Protein AF-0000000086911712 (afdb_homodimer)

Solvent-accessible surface area (backbone atoms only — not comparable to full-atom values): 19934 Å² total; per-residue (Å²): 112,68,67,56,52,55,49,50,50,50,50,49,38,52,49,27,47,73,69,70,34,52,69,30,26,52,38,41,27,27,73,69,51,57,50,42,53,48,55,61,43,48,49,25,46,55,72,63,36,41,68,59,30,52,57,53,47,53,35,55,46,47,60,80,73,42,70,37,39,32,50,43,52,46,53,46,51,48,50,51,33,52,50,25,52,75,70,66,36,55,71,57,24,53,59,50,50,62,57,43,58,77,46,30,88,85,33,77,55,44,53,60,53,51,50,53,46,68,70,39,91,62,40,53,76,73,67,73,53,91,78,46,66,60,63,50,36,54,57,49,43,61,52,40,52,53,31,52,73,67,19,76,77,40,64,92,19,74,36,75,74,71,74,76,74,79,74,70,70,74,63,71,76,66,66,79,79,127,111,70,66,57,50,55,48,49,51,50,50,48,37,52,47,27,48,73,70,69,35,53,70,30,25,51,38,42,27,28,73,67,51,56,50,40,54,49,55,62,43,47,50,26,46,57,71,63,35,42,69,58,29,52,57,51,49,53,36,56,44,46,59,81,74,43,69,36,38,32,50,44,51,47,53,47,52,47,52,52,31,51,52,24,53,74,68,66,35,55,69,58,24,53,59,49,49,63,57,43,58,78,46,30,91,85,34,76,55,44,53,61,53,51,52,52,47,69,70,39,90,63,40,51,75,72,68,72,53,92,81,46,66,61,62,52,37,54,57,49,44,60,53,39,52,52,31,52,73,66,20,78,74,40,63,91,16,73,37,75,75,72,74,74,76,79,75,70,72,74,63,70,76,69,66,81,77,129

Structure (mmCIF, N/CA/C/O backbone):
data_AF-0000000086911712-model_v1
#
loop_
_entity.id
_entity.type
_entity.pdbx_description
1 polymer 'Topless-related protein 2-like'
#
loop_
_atom_site.group_PDB
_atom_site.id
_atom_site.type_symbol
_atom_site.label_atom_id
_atom_site.label_alt_id
_atom_site.label_comp_id
_atom_site.label_asym_id
_atom_site.label_entity_id
_atom_site.label_seq_id
_atom_site.pdbx_PDB_ins_code
_atom_site.Cartn_x
_atom_site.Cartn_y
_atom_site.Cartn_z
_atom_site.occupancy
_atom_site.B_iso_or_equiv
_atom_site.auth_seq_id
_atom_site.auth_comp_id
_atom_site.auth_asym_id
_atom_site.auth_atom_id
_atom_site.pdbx_PDB_model_num
ATOM 1 N N . MET A 1 1 ? 14.445 1.293 -29.219 1 46.28 1 MET A N 1
ATOM 2 C CA . MET A 1 1 ? 13.758 2.211 -28.312 1 46.28 1 MET A CA 1
ATOM 3 C C . MET A 1 1 ? 13.203 1.467 -27.094 1 46.28 1 MET A C 1
ATOM 5 O O . MET A 1 1 ? 13.383 1.906 -25.953 1 46.28 1 MET A O 1
ATOM 9 N N . ALA A 1 2 ? 12.57 0.31 -27.359 1 56.5 2 ALA A N 1
ATOM 10 C CA . ALA A 1 2 ? 12.047 -0.529 -26.281 1 56.5 2 ALA A CA 1
ATOM 11 C C . ALA A 1 2 ? 13.172 -1.094 -25.422 1 56.5 2 ALA A C 1
ATOM 13 O O . ALA A 1 2 ? 13.062 -1.153 -24.203 1 56.5 2 ALA A O 1
ATOM 14 N N . GLY A 1 3 ? 14.266 -1.391 -26.016 1 72.69 3 GLY A N 1
ATOM 15 C CA . GLY A 1 3 ? 15.414 -1.93 -25.297 1 72.69 3 GLY A CA 1
ATOM 16 C C . GLY A 1 3 ? 16.016 -0.95 -24.297 1 72.69 3 GLY A C 1
ATOM 17 O O . GLY A 1 3 ? 16.359 -1.325 -23.172 1 72.69 3 GLY A O 1
ATOM 18 N N . THR A 1 4 ? 15.898 0.301 -24.672 1 81 4 THR A N 1
ATOM 19 C CA . THR A 1 4 ? 16.469 1.336 -23.828 1 81 4 THR A CA 1
ATOM 20 C C . THR A 1 4 ? 15.594 1.576 -22.594 1 81 4 THR A C 1
ATOM 22 O O . THR A 1 4 ? 16.109 1.741 -21.484 1 81 4 THR A O 1
ATOM 25 N N . HIS A 1 5 ? 14.344 1.386 -22.844 1 92.12 5 HIS A N 1
ATOM 26 C CA . HIS A 1 5 ? 13.414 1.576 -21.734 1 92.12 5 HIS A CA 1
ATOM 27 C C . HIS A 1 5 ? 13.555 0.465 -20.703 1 92.12 5 HIS A C 1
ATOM 29 O O . HIS A 1 5 ? 13.641 0.735 -19.5 1 92.12 5 HIS A O 1
ATOM 35 N N . ARG A 1 6 ? 13.617 -0.738 -21.172 1 93.94 6 ARG A N 1
ATOM 36 C CA . ARG A 1 6 ? 13.773 -1.886 -20.281 1 93.94 6 ARG A CA 1
ATOM 37 C C . ARG A 1 6 ? 15.078 -1.8 -19.5 1 93.94 6 ARG A C 1
ATOM 39 O O . ARG A 1 6 ? 15.109 -2.064 -18.297 1 93.94 6 ARG A O 1
ATOM 46 N N . ASP A 1 7 ? 16.094 -1.369 -20.156 1 95.38 7 ASP A N 1
ATOM 47 C CA . ASP A 1 7 ? 17.391 -1.23 -19.484 1 95.38 7 ASP A CA 1
ATOM 48 C C . ASP A 1 7 ? 17.344 -0.126 -18.438 1 95.38 7 ASP A C 1
ATOM 50 O O . ASP A 1 7 ? 17.953 -0.254 -17.375 1 95.38 7 ASP A O 1
ATOM 54 N N . SER A 1 8 ? 16.703 0.87 -18.797 1 96.81 8 SER A N 1
ATOM 55 C CA . SER A 1 8 ? 16.578 1.969 -17.844 1 96.81 8 SER A CA 1
ATOM 56 C C . SER A 1 8 ? 15.852 1.527 -16.578 1 96.81 8 SER A C 1
ATOM 58 O O . SER A 1 8 ? 16.266 1.853 -15.469 1 96.81 8 SER A O 1
ATOM 60 N N . ILE A 1 9 ? 14.867 0.769 -16.844 1 97.75 9 ILE A N 1
ATOM 61 C CA . ILE A 1 9 ? 14.078 0.306 -15.711 1 97.75 9 ILE A CA 1
ATOM 62 C C . ILE A 1 9 ? 14.914 -0.634 -14.844 1 97.75 9 ILE A C 1
ATOM 64 O O . ILE A 1 9 ? 14.891 -0.545 -13.617 1 97.75 9 ILE A O 1
ATOM 68 N N . LEU A 1 10 ? 15.656 -1.443 -15.5 1 96.88 10 LEU A N 1
ATOM 69 C CA . LEU A 1 10 ? 16.516 -2.348 -14.75 1 96.88 10 LEU A CA 1
ATOM 70 C C . LEU A 1 10 ? 17.547 -1.567 -13.93 1 96.88 10 LEU A C 1
ATOM 72 O O . LEU A 1 10 ? 17.797 -1.885 -12.766 1 96.88 10 LEU A O 1
ATOM 76 N N . SER A 1 11 ? 18.078 -0.567 -14.539 1 96.81 11 SER A N 1
ATOM 77 C CA . SER A 1 11 ? 19.062 0.265 -13.852 1 96.81 11 SER A CA 1
ATOM 78 C C . SER A 1 11 ? 18.453 0.959 -12.641 1 96.81 11 SER A C 1
ATOM 80 O O . SER A 1 11 ? 19.094 1.084 -11.594 1 96.81 11 SER A O 1
ATOM 82 N N . ILE A 1 12 ? 17.297 1.358 -12.758 1 98.06 12 ILE A N 1
ATOM 83 C CA . ILE A 1 12 ? 16.609 2.027 -11.672 1 98.06 12 ILE A CA 1
ATOM 84 C C . ILE A 1 12 ? 16.375 1.043 -10.523 1 98.06 12 ILE A C 1
ATOM 86 O O . ILE A 1 12 ? 16.641 1.354 -9.367 1 98.06 12 ILE A O 1
ATOM 90 N N . ILE A 1 13 ? 15.906 -0.14 -10.875 1 98.12 13 ILE A N 1
ATOM 91 C CA . ILE A 1 13 ? 15.672 -1.158 -9.859 1 98.12 13 ILE A CA 1
ATOM 92 C C . ILE A 1 13 ? 16.969 -1.446 -9.102 1 98.12 13 ILE A C 1
ATOM 94 O O . ILE A 1 13 ? 16.984 -1.486 -7.871 1 98.12 13 ILE A O 1
ATOM 98 N N . GLN A 1 14 ? 18 -1.584 -9.812 1 96.62 14 GLN A N 1
ATOM 99 C CA . GLN A 1 14 ? 19.297 -1.876 -9.211 1 96.62 14 GLN A CA 1
ATOM 100 C C . GLN A 1 14 ? 19.766 -0.723 -8.328 1 96.62 14 GLN A C 1
ATOM 102 O O . GLN A 1 14 ? 20.312 -0.946 -7.246 1 96.62 14 GLN A O 1
ATOM 107 N N . PHE A 1 15 ? 19.625 0.441 -8.781 1 97.31 15 PHE A N 1
ATOM 108 C CA . PHE A 1 15 ? 20 1.602 -7.977 1 97.31 15 PHE A CA 1
ATOM 109 C C . PHE A 1 15 ? 19.219 1.624 -6.668 1 97.31 15 PHE A C 1
ATOM 111 O O . PHE A 1 15 ? 19.797 1.821 -5.598 1 97.31 15 PHE A O 1
ATOM 118 N N . LEU A 1 16 ? 17.953 1.441 -6.781 1 98.12 16 LEU A N 1
ATOM 119 C CA . LEU A 1 16 ? 17.094 1.496 -5.602 1 98.12 16 LEU A CA 1
ATOM 120 C C . LEU A 1 16 ? 17.484 0.424 -4.59 1 98.12 16 LEU A C 1
ATOM 122 O O . LEU A 1 16 ? 17.547 0.688 -3.389 1 98.12 16 LEU A O 1
ATOM 126 N N . GLU A 1 17 ? 17.734 -0.713 -5.121 1 96.56 17 GLU A N 1
ATOM 127 C CA . GLU A 1 17 ? 18.203 -1.771 -4.234 1 96.56 17 GLU A CA 1
ATOM 128 C C . GLU A 1 17 ? 19.5 -1.371 -3.541 1 96.56 17 GLU A C 1
ATOM 130 O O . GLU A 1 17 ? 19.641 -1.547 -2.328 1 96.56 17 GLU A O 1
ATOM 135 N N . GLY A 1 18 ? 20.375 -0.84 -4.301 1 95.88 18 GLY A N 1
ATOM 136 C CA . GLY A 1 18 ? 21.656 -0.415 -3.756 1 95.88 18 GLY A CA 1
ATOM 137 C C . GLY A 1 18 ? 21.531 0.704 -2.74 1 95.88 18 GLY A C 1
ATOM 138 O O . GLY A 1 18 ? 22.344 0.808 -1.819 1 95.88 18 GLY A O 1
ATOM 139 N N . ALA A 1 19 ? 20.562 1.52 -2.889 1 95.69 19 ALA A N 1
ATOM 140 C CA . ALA A 1 19 ? 20.328 2.637 -1.979 1 95.69 19 ALA A CA 1
ATOM 141 C C . ALA A 1 19 ? 19.438 2.211 -0.808 1 95.69 19 ALA A C 1
ATOM 143 O O . ALA A 1 19 ? 18.984 3.049 -0.027 1 95.69 19 ALA A O 1
ATOM 144 N N . ASN A 1 20 ? 19.156 0.912 -0.723 1 96.69 20 ASN A N 1
ATOM 145 C CA . ASN A 1 20 ? 18.328 0.311 0.323 1 96.69 20 ASN A CA 1
ATOM 146 C C . ASN A 1 20 ? 16.891 0.84 0.285 1 96.69 20 ASN A C 1
ATOM 148 O O . ASN A 1 20 ? 16.25 0.976 1.327 1 96.69 20 ASN A O 1
ATOM 152 N N . LEU A 1 21 ? 16.438 1.243 -0.854 1 98 21 LEU A N 1
ATOM 153 C CA . LEU A 1 21 ? 15.039 1.579 -1.096 1 98 21 LEU A CA 1
ATOM 154 C C . LEU A 1 21 ? 14.281 0.384 -1.667 1 98 21 LEU A C 1
ATOM 156 O O . LEU A 1 21 ? 13.836 0.419 -2.816 1 98 21 LEU A O 1
ATOM 160 N N . HIS A 1 22 ? 14.039 -0.551 -0.841 1 98.12 22 HIS A N 1
ATOM 161 C CA . HIS A 1 22 ? 13.562 -1.86 -1.273 1 98.12 22 HIS A CA 1
ATOM 162 C C . HIS A 1 22 ? 12.094 -1.809 -1.666 1 98.12 22 HIS A C 1
ATOM 164 O O . HIS A 1 22 ? 11.688 -2.412 -2.662 1 98.12 22 HIS A O 1
ATOM 170 N N . GLU A 1 23 ? 11.328 -1.141 -0.9 1 98 23 GLU A N 1
ATOM 171 C CA . GLU A 1 23 ? 9.906 -1.069 -1.226 1 98 23 GLU A CA 1
ATOM 172 C C . GLU A 1 23 ? 9.688 -0.375 -2.566 1 98 23 GLU A C 1
ATOM 174 O O . GLU A 1 23 ? 8.805 -0.767 -3.334 1 98 23 GLU A O 1
ATOM 179 N N . SER A 1 24 ? 10.469 0.655 -2.795 1 98.69 24 SER A N 1
ATOM 180 C CA . SER A 1 24 ? 10.383 1.354 -4.074 1 98.69 24 SER A CA 1
ATOM 181 C C . SER A 1 24 ? 10.781 0.439 -5.23 1 98.69 24 SER A C 1
ATOM 183 O O . SER A 1 24 ? 10.141 0.448 -6.281 1 98.69 24 SER A O 1
ATOM 185 N N . ALA A 1 25 ? 11.836 -0.322 -5.035 1 98.5 25 ALA A N 1
ATOM 186 C CA . ALA A 1 25 ? 12.25 -1.261 -6.074 1 98.5 25 ALA A CA 1
ATOM 187 C C . ALA A 1 25 ? 11.117 -2.225 -6.426 1 98.5 25 ALA A C 1
ATOM 189 O O . ALA A 1 25 ? 10.844 -2.463 -7.605 1 98.5 25 ALA A O 1
ATOM 190 N N . ARG A 1 26 ? 10.484 -2.713 -5.375 1 98.56 26 ARG A N 1
ATOM 191 C CA . ARG A 1 26 ? 9.383 -3.643 -5.598 1 98.56 26 ARG A CA 1
ATOM 192 C C . ARG A 1 26 ? 8.242 -2.967 -6.352 1 98.56 26 ARG A C 1
ATOM 194 O O . ARG A 1 26 ? 7.617 -3.578 -7.223 1 98.56 26 ARG A O 1
ATOM 201 N N . LYS A 1 27 ? 7.992 -1.703 -5.973 1 98.62 27 LYS A N 1
ATOM 202 C CA . LYS A 1 27 ? 6.906 -0.983 -6.637 1 98.62 27 LYS A CA 1
ATOM 203 C C . LYS A 1 27 ? 7.211 -0.767 -8.117 1 98.62 27 LYS A C 1
ATOM 205 O O . LYS A 1 27 ? 6.324 -0.894 -8.961 1 98.62 27 LYS A O 1
ATOM 210 N N . VAL A 1 28 ? 8.445 -0.462 -8.461 1 98.62 28 VAL A N 1
ATOM 211 C CA . VAL A 1 28 ? 8.844 -0.289 -9.852 1 98.62 28 VAL A CA 1
ATOM 212 C C . VAL A 1 28 ? 8.695 -1.61 -10.602 1 98.62 28 VAL A C 1
ATOM 214 O O . VAL A 1 28 ? 8.188 -1.637 -11.727 1 98.62 28 VAL A O 1
ATOM 217 N N . GLU A 1 29 ? 9.102 -2.66 -9.961 1 98.38 29 GLU A N 1
ATOM 218 C CA . GLU A 1 29 ? 8.953 -3.98 -10.57 1 98.38 29 GLU A CA 1
ATOM 219 C C . GLU A 1 29 ? 7.496 -4.273 -10.906 1 98.38 29 GLU A C 1
ATOM 221 O O . GLU A 1 29 ? 7.18 -4.637 -12.039 1 98.38 29 GLU A O 1
ATOM 226 N N . ARG A 1 30 ? 6.668 -4.035 -10.008 1 98.38 30 ARG A N 1
ATOM 227 C CA . ARG A 1 30 ? 5.258 -4.363 -10.164 1 98.38 30 ARG A CA 1
ATOM 228 C C . ARG A 1 30 ? 4.598 -3.461 -11.203 1 98.38 30 ARG A C 1
ATOM 230 O O . ARG A 1 30 ? 3.883 -3.938 -12.086 1 98.38 30 ARG A O 1
ATOM 237 N N . GLU A 1 31 ? 4.871 -2.207 -11.055 1 98.38 31 GLU A N 1
ATOM 238 C CA . GLU A 1 31 ? 4.176 -1.258 -11.922 1 98.38 31 GLU A CA 1
ATOM 239 C C . GLU A 1 31 ? 4.684 -1.346 -13.352 1 98.38 31 GLU A C 1
ATOM 241 O O . GLU A 1 31 ? 3.918 -1.162 -14.305 1 98.38 31 GLU A O 1
ATOM 246 N N . SER A 1 32 ? 5.969 -1.596 -13.578 1 97.62 32 SER A N 1
ATOM 247 C CA . SER A 1 32 ? 6.496 -1.747 -14.93 1 97.62 32 SER A CA 1
ATOM 248 C C . SER A 1 32 ? 6.121 -3.102 -15.523 1 97.62 32 SER A C 1
ATOM 250 O O . SER A 1 32 ? 5.992 -3.236 -16.75 1 97.62 32 SER A O 1
ATOM 252 N N . GLY A 1 33 ? 6.031 -4.113 -14.68 1 97.31 33 GLY A N 1
ATOM 253 C CA . GLY A 1 33 ? 5.684 -5.457 -15.109 1 97.31 33 GLY A CA 1
ATOM 254 C C . GLY A 1 33 ? 6.77 -6.117 -15.945 1 97.31 33 GLY A C 1
ATOM 255 O O . GLY A 1 33 ? 6.496 -7.047 -16.703 1 97.31 33 GLY A O 1
ATOM 256 N N . LEU A 1 34 ? 8.031 -5.66 -15.734 1 97.06 34 LEU A N 1
ATOM 257 C CA . LEU A 1 34 ? 9.07 -6.105 -16.656 1 97.06 34 LEU A CA 1
ATOM 258 C C . LEU A 1 34 ? 9.992 -7.125 -15.992 1 97.06 34 LEU A C 1
ATOM 260 O O . LEU A 1 34 ? 10.57 -7.98 -16.672 1 97.06 34 LEU A O 1
ATOM 264 N N . PHE A 1 35 ? 10.164 -6.996 -14.656 1 97.25 35 PHE A N 1
ATOM 265 C CA . PHE A 1 35 ? 11.125 -7.828 -13.945 1 97.25 35 PHE A CA 1
ATOM 266 C C . PHE A 1 35 ? 10.492 -8.43 -12.695 1 97.25 35 PHE A C 1
ATOM 268 O O . PHE A 1 35 ? 10.18 -7.715 -11.742 1 97.25 35 PHE A O 1
ATOM 275 N N . PHE A 1 36 ? 10.359 -9.727 -12.68 1 98.19 36 PHE A N 1
ATOM 276 C CA . PHE A 1 36 ? 9.82 -10.469 -11.547 1 98.19 36 PHE A CA 1
ATOM 277 C C . PHE A 1 36 ? 10.938 -10.977 -10.648 1 98.19 36 PHE A C 1
ATOM 279 O O . PHE A 1 36 ? 11.766 -11.797 -11.07 1 98.19 36 PHE A O 1
ATOM 286 N N . ASN A 1 37 ? 10.938 -10.477 -9.438 1 97.69 37 ASN A N 1
ATOM 287 C CA . ASN A 1 37 ? 11.961 -10.836 -8.461 1 97.69 37 ASN A CA 1
ATOM 288 C C . ASN A 1 37 ? 11.609 -12.141 -7.746 1 97.69 37 ASN A C 1
ATOM 290 O O . ASN A 1 37 ? 10.867 -12.133 -6.766 1 97.69 37 ASN A O 1
ATOM 294 N N . LEU A 1 38 ? 12.219 -13.234 -8.18 1 97.31 38 LEU A N 1
ATOM 295 C CA . LEU A 1 38 ? 11.922 -14.555 -7.652 1 97.31 38 LEU A CA 1
ATOM 296 C C . LEU A 1 38 ? 12.336 -14.664 -6.188 1 97.31 38 LEU A C 1
ATOM 298 O O . LEU A 1 38 ? 11.633 -15.281 -5.383 1 97.31 38 LEU A O 1
ATOM 302 N N . ASN A 1 39 ? 13.461 -14.047 -5.828 1 96.56 39 ASN A N 1
ATOM 303 C CA . ASN A 1 39 ? 13.938 -14.117 -4.449 1 96.56 39 ASN A CA 1
ATOM 304 C C . ASN A 1 39 ? 12.969 -13.43 -3.49 1 96.56 39 ASN A C 1
ATOM 306 O O . ASN A 1 39 ? 12.664 -13.961 -2.42 1 96.56 39 ASN A O 1
ATOM 310 N N . TYR A 1 40 ? 12.555 -12.289 -3.881 1 97.75 40 TYR A N 1
ATOM 311 C CA . TYR A 1 40 ? 11.625 -11.555 -3.027 1 97.75 40 TYR A CA 1
ATOM 31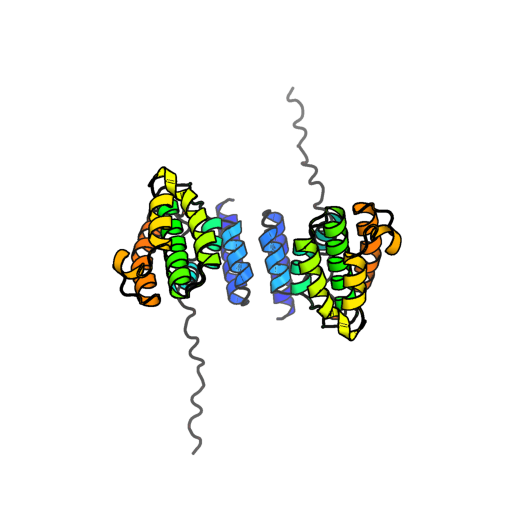2 C C . TYR A 1 40 ? 10.328 -12.328 -2.848 1 97.75 40 TYR A C 1
ATOM 314 O O . TYR A 1 40 ? 9.82 -12.453 -1.729 1 97.75 40 TYR A O 1
ATOM 322 N N . PHE A 1 41 ? 9.82 -12.812 -3.967 1 98.44 41 PHE A N 1
ATOM 323 C CA . PHE A 1 41 ? 8.555 -13.539 -3.922 1 98.44 41 PHE A CA 1
ATOM 324 C C . PHE A 1 41 ? 8.68 -14.797 -3.074 1 98.44 41 PHE A C 1
ATOM 326 O O . PHE A 1 41 ? 7.816 -15.086 -2.244 1 98.44 41 PHE A O 1
ATOM 333 N N . GLU A 1 42 ? 9.727 -15.484 -3.303 1 97.62 42 GLU A N 1
ATOM 334 C CA . GLU A 1 42 ? 9.984 -16.672 -2.504 1 97.62 42 GLU A CA 1
ATOM 335 C C . GLU A 1 42 ? 10.039 -16.344 -1.016 1 97.62 42 GLU A C 1
ATOM 337 O O . GLU A 1 42 ? 9.414 -17.031 -0.199 1 97.62 42 GLU A O 1
ATOM 342 N N . ASP A 1 43 ? 10.758 -15.359 -0.74 1 97.5 43 ASP A N 1
ATOM 343 C CA . ASP A 1 43 ? 10.891 -14.945 0.654 1 97.5 43 ASP A CA 1
ATOM 344 C C . ASP A 1 43 ? 9.531 -14.609 1.264 1 97.5 43 ASP A C 1
ATOM 346 O O . ASP A 1 43 ? 9.227 -15.031 2.383 1 97.5 43 ASP A O 1
ATOM 350 N N . CYS A 1 44 ? 8.703 -13.875 0.546 1 98.25 44 CYS A N 1
ATOM 351 C CA . CYS A 1 44 ? 7.375 -13.523 1.034 1 98.25 44 CYS A CA 1
ATOM 352 C C . CYS A 1 44 ? 6.551 -14.773 1.323 1 98.25 44 CYS A C 1
ATOM 354 O O . CYS A 1 44 ? 5.941 -14.891 2.387 1 98.25 44 CYS A O 1
ATOM 356 N N . PHE A 1 45 ? 6.625 -15.703 0.425 1 98.5 45 PHE A N 1
ATOM 357 C CA . PHE A 1 45 ? 5.797 -16.891 0.563 1 98.5 45 PHE A CA 1
ATOM 358 C C . PHE A 1 45 ? 6.312 -17.781 1.689 1 98.5 45 PHE A C 1
ATOM 360 O O . PHE A 1 45 ? 5.535 -18.219 2.543 1 98.5 45 PHE A O 1
ATOM 367 N N . ILE A 1 46 ? 7.598 -17.984 1.75 1 98.06 46 ILE A N 1
ATOM 368 C CA . ILE A 1 46 ? 8.195 -18.891 2.715 1 98.06 46 ILE A CA 1
ATOM 369 C C . ILE A 1 46 ? 8.031 -18.344 4.125 1 98.06 46 ILE A C 1
ATOM 371 O O . ILE A 1 46 ? 7.84 -19.094 5.082 1 98.06 46 ILE A O 1
ATOM 375 N N . ARG A 1 47 ? 8.023 -17.047 4.262 1 97.75 47 ARG A N 1
ATOM 376 C CA . ARG A 1 47 ? 7.906 -16.422 5.578 1 97.75 47 ARG A CA 1
ATOM 377 C C . ARG A 1 47 ? 6.445 -16.297 5.988 1 97.75 47 ARG A C 1
ATOM 379 O O . ARG A 1 47 ? 6.145 -15.82 7.09 1 97.75 47 ARG A O 1
ATOM 386 N N . GLY A 1 48 ? 5.566 -16.578 5.141 1 98.06 48 GLY A N 1
ATOM 387 C CA . GLY A 1 48 ? 4.148 -16.516 5.453 1 98.06 48 GLY A CA 1
ATOM 388 C C . GLY A 1 48 ? 3.551 -15.141 5.238 1 98.06 48 GLY A C 1
ATOM 389 O O . GLY A 1 48 ? 2.508 -14.812 5.809 1 98.06 48 GLY A O 1
ATOM 390 N N . ALA A 1 49 ? 4.301 -14.328 4.5 1 98.31 49 ALA A N 1
ATOM 391 C CA . ALA A 1 49 ? 3.773 -13.016 4.129 1 98.31 49 ALA A CA 1
ATOM 392 C C . ALA A 1 49 ? 2.908 -13.109 2.873 1 98.31 49 ALA A C 1
ATOM 394 O O . ALA A 1 49 ? 3.211 -12.477 1.856 1 98.31 49 ALA A O 1
ATOM 395 N N . PHE A 1 50 ? 1.757 -13.703 3.012 1 98.56 50 PHE A N 1
ATOM 396 C CA . PHE A 1 50 ? 0.933 -14.102 1.878 1 98.56 50 PHE A CA 1
ATOM 397 C C . PHE A 1 50 ? 0.334 -12.883 1.186 1 98.56 50 PHE A C 1
ATOM 399 O O . PHE A 1 50 ? 0.223 -12.852 -0.042 1 98.56 50 PHE A O 1
ATOM 406 N N . GLN A 1 51 ? -0.045 -11.953 2.01 1 97.88 51 GLN A N 1
ATOM 407 C CA . GLN A 1 51 ? -0.615 -10.742 1.424 1 97.88 51 GLN A CA 1
ATOM 408 C C . GLN A 1 51 ? 0.399 -10.031 0.534 1 97.88 51 GLN A C 1
ATOM 410 O O . GLN A 1 51 ? 0.067 -9.594 -0.572 1 97.88 51 GLN A O 1
ATOM 415 N N . LYS A 1 52 ? 1.604 -9.961 0.971 1 98.19 52 LYS A N 1
ATOM 416 C CA . LYS A 1 52 ? 2.674 -9.352 0.182 1 98.19 52 LYS A CA 1
ATOM 417 C C . LYS A 1 52 ? 2.955 -10.164 -1.078 1 98.19 52 LYS A C 1
ATOM 419 O O . LYS A 1 52 ? 3.158 -9.602 -2.154 1 98.19 52 LYS A O 1
ATOM 424 N N . ALA A 1 53 ? 2.93 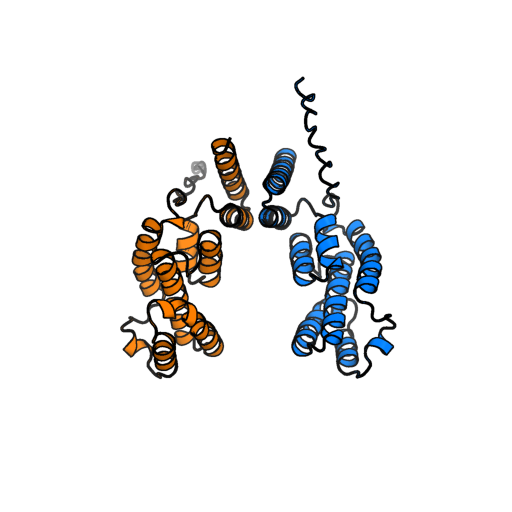-11.453 -0.951 1 98.62 53 ALA A N 1
ATOM 425 C CA . ALA A 1 53 ? 3.166 -12.336 -2.094 1 98.62 53 ALA A CA 1
ATOM 426 C C . ALA A 1 53 ? 2.092 -12.141 -3.162 1 98.62 53 ALA A C 1
ATOM 428 O O . ALA A 1 53 ? 2.404 -11.992 -4.344 1 98.62 53 ALA A O 1
ATOM 429 N N . GLU A 1 54 ? 0.898 -12.117 -2.689 1 98.25 54 GLU A N 1
ATOM 430 C CA . GLU A 1 54 ? -0.2 -11.984 -3.643 1 98.25 54 GLU A CA 1
ATOM 431 C C . GLU A 1 54 ? -0.191 -10.609 -4.301 1 98.25 54 GLU A C 1
ATOM 433 O O . GLU A 1 54 ? -0.414 -10.484 -5.508 1 98.25 54 GLU A O 1
ATOM 438 N N . GLU A 1 55 ? 0.052 -9.586 -3.479 1 98 55 GLU A N 1
ATOM 439 C CA . GLU A 1 55 ? 0.157 -8.234 -4.02 1 98 55 GLU A CA 1
ATOM 440 C C . GLU A 1 55 ? 1.276 -8.141 -5.051 1 98 55 GLU A C 1
ATOM 442 O O . GLU A 1 55 ? 1.113 -7.5 -6.094 1 98 55 GLU A O 1
ATOM 447 N N . TYR A 1 56 ? 2.344 -8.75 -4.773 1 98.56 56 TYR A N 1
ATOM 448 C CA . TYR A 1 56 ? 3.49 -8.695 -5.672 1 98.56 56 TYR A CA 1
ATOM 449 C C . TYR A 1 56 ? 3.166 -9.352 -7.008 1 98.56 56 TYR A C 1
ATOM 451 O O . TYR A 1 56 ? 3.381 -8.758 -8.07 1 98.56 56 TYR A O 1
ATOM 459 N N . VAL A 1 57 ? 2.623 -10.539 -7.004 1 98.38 57 VAL A N 1
ATOM 460 C CA . VAL A 1 57 ? 2.35 -11.281 -8.227 1 98.38 57 VAL A CA 1
ATOM 461 C C . VAL A 1 57 ? 1.27 -10.562 -9.039 1 98.38 57 VAL A C 1
ATOM 463 O O . VAL A 1 57 ? 1.263 -10.625 -10.273 1 98.38 57 VAL A O 1
ATOM 466 N N . SER A 1 58 ? 0.424 -9.82 -8.375 1 97.62 58 SER A N 1
ATOM 467 C CA . SER A 1 58 ? -0.682 -9.141 -9.031 1 97.62 58 SER A CA 1
ATOM 468 C C . SER A 1 58 ? -0.174 -8.055 -9.984 1 97.62 58 SER A C 1
ATOM 470 O O . SER A 1 58 ? -0.902 -7.609 -10.867 1 97.62 58 SER A O 1
ATOM 472 N N . GLY A 1 59 ? 1.022 -7.668 -9.781 1 97.75 59 GLY A N 1
ATOM 473 C CA . GLY A 1 59 ? 1.618 -6.715 -10.703 1 97.75 59 GLY A CA 1
ATOM 474 C C . GLY A 1 59 ? 1.977 -7.32 -12.047 1 97.75 59 GLY A C 1
ATOM 475 O O . GLY A 1 59 ? 2.23 -6.602 -13.008 1 97.75 59 GLY A O 1
ATOM 476 N N . PHE A 1 60 ? 1.865 -8.594 -12.188 1 98.44 60 PHE A N 1
ATOM 477 C CA . PHE A 1 60 ? 2.357 -9.273 -13.383 1 98.44 60 PHE A CA 1
ATOM 478 C C . PHE A 1 60 ? 1.252 -10.102 -14.023 1 98.44 60 PHE A C 1
ATOM 480 O O . PHE A 1 60 ? 1.221 -10.258 -15.25 1 98.44 60 PHE A O 1
ATOM 487 N N . THR A 1 61 ? 0.409 -10.695 -13.18 1 98.25 61 THR A N 1
ATOM 488 C CA . THR A 1 61 ? -0.645 -11.57 -13.672 1 98.25 61 THR A CA 1
ATOM 489 C C . THR A 1 61 ? -1.844 -11.562 -12.727 1 98.25 61 THR A C 1
ATOM 491 O O . THR A 1 61 ? -1.724 -11.164 -11.57 1 98.25 61 THR A O 1
ATOM 494 N N . THR A 1 62 ? -2.961 -11.953 -13.18 1 97.75 62 THR A N 1
ATOM 495 C CA . THR A 1 62 ? -4.168 -12.078 -12.367 1 97.75 62 THR A CA 1
ATOM 496 C C . THR A 1 62 ? -4.605 -13.539 -12.273 1 97.75 62 THR A C 1
ATOM 498 O O . THR A 1 62 ? -4.152 -14.383 -13.055 1 97.75 62 THR A O 1
ATOM 501 N N . VAL A 1 63 ? -5.457 -13.773 -11.391 1 97.38 63 VAL A N 1
ATOM 502 C CA . VAL A 1 63 ? -5.902 -15.133 -11.094 1 97.38 63 VAL A CA 1
ATOM 503 C C . VAL A 1 63 ? -6.578 -15.734 -12.32 1 97.38 63 VAL A C 1
ATOM 505 O O . VAL A 1 63 ? -6.523 -16.953 -12.523 1 97.38 63 VAL A O 1
ATOM 508 N N . HIS A 1 64 ? -7.066 -14.945 -13.305 1 96.94 64 HIS A N 1
ATOM 509 C CA . HIS A 1 64 ? -7.848 -15.461 -14.422 1 96.94 64 HIS A CA 1
ATOM 510 C C . HIS A 1 64 ? -7.039 -15.43 -15.719 1 96.94 64 HIS A C 1
ATOM 512 O O . HIS A 1 64 ? -7.551 -15.789 -16.781 1 96.94 64 HIS A O 1
ATOM 518 N N . ASP A 1 65 ? -5.848 -15.062 -15.672 1 97.5 65 ASP A N 1
ATOM 519 C CA . ASP A 1 65 ? -5.055 -14.891 -16.891 1 97.5 65 ASP A CA 1
ATOM 520 C C . ASP A 1 65 ? -4.77 -16.234 -17.562 1 97.5 65 ASP A C 1
ATOM 522 O O . ASP A 1 65 ? -4.871 -16.359 -18.781 1 97.5 65 ASP A O 1
ATOM 526 N N . ASN A 1 66 ? -4.387 -17.219 -16.859 1 97.25 66 ASN A N 1
ATOM 527 C CA . ASN A 1 66 ? -4.062 -18.547 -17.344 1 97.25 66 ASN A CA 1
ATOM 528 C C . ASN A 1 66 ? -4.008 -19.562 -16.203 1 97.25 66 ASN A C 1
ATOM 530 O O . ASN A 1 66 ? -4.105 -19.203 -15.039 1 97.25 66 ASN A O 1
ATOM 534 N N . TYR A 1 67 ? -3.857 -20.75 -16.516 1 97 67 TYR A N 1
ATOM 535 C CA . TYR A 1 67 ? -3.881 -21.828 -15.539 1 97 67 TYR A CA 1
ATOM 536 C C . TYR A 1 67 ? -2.746 -21.688 -14.531 1 97 67 TYR A C 1
ATOM 538 O O . TYR A 1 67 ? -2.939 -21.922 -13.336 1 97 67 TYR A O 1
ATOM 546 N N . CYS A 1 68 ? -1.563 -21.297 -15 1 98.19 68 CYS A N 1
ATOM 547 C CA . CYS A 1 68 ? -0.42 -21.156 -14.109 1 98.19 68 CYS A CA 1
ATOM 548 C C . CYS A 1 68 ? -0.66 -20.062 -13.086 1 98.19 68 CYS A C 1
ATOM 550 O O . CYS A 1 68 ? -0.345 -20.219 -11.906 1 98.19 68 CYS A O 1
ATOM 552 N N . SER A 1 69 ? -1.247 -18.938 -13.516 1 98.31 69 SER A N 1
ATOM 553 C CA . SER A 1 69 ? -1.59 -17.844 -12.609 1 98.31 69 SER A CA 1
ATOM 554 C C . SER A 1 69 ? -2.586 -18.297 -11.547 1 98.31 69 SER A C 1
ATOM 556 O O . SER A 1 69 ? -2.402 -18.031 -10.359 1 98.31 69 SER A O 1
ATOM 558 N N . THR A 1 70 ? -3.582 -19.062 -11.992 1 98.25 70 THR A N 1
ATOM 559 C CA . THR A 1 70 ? -4.605 -19.578 -11.094 1 98.25 70 THR A CA 1
ATOM 560 C C . THR A 1 70 ? -3.982 -20.469 -10.023 1 98.25 70 THR A C 1
ATOM 562 O O . THR A 1 70 ? -4.297 -20.328 -8.836 1 98.25 70 THR A O 1
ATOM 565 N N . ARG A 1 71 ? -3.092 -21.266 -10.422 1 97.81 71 ARG A N 1
ATOM 566 C CA . ARG A 1 71 ? -2.471 -22.219 -9.508 1 97.81 71 ARG A CA 1
ATOM 567 C C . ARG A 1 71 ? -1.579 -21.516 -8.492 1 97.81 71 ARG A C 1
ATOM 569 O O . ARG A 1 71 ? -1.566 -21.875 -7.312 1 97.81 71 ARG A O 1
ATOM 576 N N . ILE A 1 72 ? -0.833 -20.547 -8.922 1 98.75 72 ILE A N 1
ATOM 577 C CA . ILE A 1 72 ? 0.04 -19.797 -8.023 1 98.75 72 ILE A CA 1
ATOM 578 C C . ILE A 1 72 ? -0.793 -19.125 -6.941 1 98.75 72 ILE A C 1
ATOM 580 O O . ILE A 1 72 ? -0.512 -19.266 -5.75 1 98.75 72 ILE A O 1
ATOM 584 N N . ILE A 1 73 ? -1.866 -18.422 -7.32 1 98.62 73 ILE A N 1
ATOM 585 C CA . ILE A 1 73 ? -2.697 -17.672 -6.391 1 98.62 73 ILE A CA 1
ATOM 586 C C . ILE A 1 73 ? -3.457 -18.625 -5.48 1 98.62 73 ILE A C 1
ATOM 588 O O . ILE A 1 73 ? -3.629 -18.359 -4.289 1 98.62 73 ILE A O 1
ATOM 592 N N . HIS A 1 74 ? -3.867 -19.797 -6.07 1 98.19 74 HIS A N 1
ATOM 593 C CA . HIS A 1 74 ? -4.523 -20.812 -5.27 1 98.19 74 HIS A CA 1
ATOM 594 C C . HIS A 1 74 ? -3.615 -21.297 -4.145 1 98.19 74 HIS A C 1
ATOM 596 O O . HIS A 1 74 ? -4.059 -21.453 -3.002 1 98.19 74 HIS A O 1
ATOM 602 N N . GLU A 1 75 ? -2.355 -21.578 -4.5 1 97.69 75 GLU A N 1
ATOM 603 C CA . GLU A 1 75 ? -1.421 -22.031 -3.48 1 97.69 75 GLU A CA 1
ATOM 604 C C . GLU A 1 75 ? -1.253 -21 -2.373 1 97.69 75 GLU A C 1
ATOM 606 O O . GLU A 1 75 ? -1.24 -21.344 -1.189 1 97.69 75 GLU A O 1
ATOM 611 N N . ILE A 1 76 ? -1.15 -19.766 -2.713 1 98.62 76 ILE A N 1
ATOM 612 C CA . ILE A 1 76 ? -0.977 -18.688 -1.74 1 98.62 76 ILE A CA 1
ATOM 613 C C . ILE A 1 76 ? -2.189 -18.625 -0.816 1 98.62 76 ILE A C 1
ATOM 615 O O . ILE A 1 76 ? -2.047 -18.641 0.409 1 98.62 76 ILE A O 1
ATOM 619 N N . ARG A 1 77 ? -3.361 -18.656 -1.357 1 98.25 77 ARG A N 1
ATOM 620 C CA . ARG A 1 77 ? -4.586 -18.5 -0.58 1 98.25 77 ARG A CA 1
ATOM 621 C C . ARG A 1 77 ? -4.879 -19.75 0.237 1 98.25 77 ARG A C 1
ATOM 623 O O . ARG A 1 77 ? -5.418 -19.672 1.343 1 98.25 77 ARG A O 1
ATOM 630 N N . TRP A 1 78 ? -4.453 -20.891 -0.3 1 96.31 78 TRP A N 1
ATOM 631 C CA . TRP A 1 78 ? -4.613 -22.141 0.425 1 96.31 78 TRP A CA 1
ATOM 632 C C . TRP A 1 78 ? -3.826 -22.125 1.731 1 96.31 78 TRP A C 1
ATOM 634 O O . TRP A 1 78 ? -4.379 -22.391 2.801 1 96.31 78 TRP A O 1
ATOM 644 N N . HIS A 1 79 ? -2.629 -21.734 1.598 1 96.88 79 HIS A N 1
ATOM 645 C CA . HIS A 1 79 ? -1.8 -21.719 2.797 1 96.88 79 HIS A CA 1
ATOM 646 C C . HIS A 1 79 ? -2.229 -20.609 3.752 1 96.88 79 HIS A C 1
ATOM 648 O O . HIS A 1 79 ? -2.176 -20.781 4.973 1 96.88 79 HIS A O 1
ATOM 654 N N . LYS A 1 80 ? -2.605 -19.531 3.227 1 98 80 LYS A N 1
ATOM 655 C CA . LYS A 1 80 ? -3.148 -18.438 4.039 1 98 80 LYS A CA 1
ATOM 656 C C . LYS A 1 80 ? -4.355 -18.906 4.848 1 98 80 LYS A C 1
ATOM 658 O O . LYS A 1 80 ? -4.453 -18.641 6.043 1 98 80 LYS A O 1
ATOM 663 N N . PHE A 1 81 ? -5.199 -19.656 4.211 1 96.88 81 PHE A N 1
ATOM 664 C CA . PHE A 1 81 ? -6.406 -20.188 4.828 1 96.88 81 PHE A CA 1
ATOM 665 C C . PHE A 1 81 ? -6.051 -21.203 5.902 1 96.88 81 PHE A C 1
ATOM 667 O O . PHE A 1 81 ? -6.52 -21.109 7.039 1 96.88 81 PHE A O 1
ATOM 674 N N . LEU A 1 82 ? -5.223 -22.109 5.578 1 94.75 82 LEU A N 1
ATOM 675 C CA . LEU A 1 82 ? -4.832 -23.156 6.516 1 94.75 82 LEU A CA 1
ATOM 676 C C . LEU A 1 82 ? -4.207 -22.562 7.773 1 94.75 82 LEU A C 1
ATOM 678 O O . LEU A 1 82 ? -4.531 -22.969 8.891 1 94.75 82 LEU A O 1
ATOM 682 N N . GLU A 1 83 ? -3.369 -21.609 7.547 1 95.75 83 GLU A N 1
ATOM 683 C CA . GLU A 1 83 ? -2.662 -21.062 8.695 1 95.75 83 GLU A CA 1
ATOM 684 C C . GLU A 1 83 ? -3.58 -20.172 9.531 1 95.75 83 GLU A C 1
ATOM 686 O O . GLU A 1 83 ? -3.414 -20.062 10.75 1 95.75 83 GLU A O 1
ATOM 691 N N . ALA A 1 84 ? -4.531 -19.5 8.875 1 96.38 84 ALA A N 1
ATOM 692 C CA . ALA A 1 84 ? -5.551 -18.797 9.648 1 96.38 84 ALA A CA 1
ATOM 693 C C . ALA A 1 84 ? -6.332 -19.766 10.531 1 96.38 84 ALA A C 1
ATOM 695 O O . ALA A 1 84 ? -6.598 -19.469 11.695 1 96.38 84 ALA A O 1
ATOM 696 N N . MET A 1 85 ? -6.629 -20.938 10.008 1 93.75 85 MET A N 1
ATOM 697 C CA . MET A 1 85 ? -7.348 -21.969 10.742 1 93.75 85 MET A CA 1
ATOM 698 C C . MET A 1 85 ? -6.496 -22.531 11.883 1 93.75 85 MET A C 1
ATOM 700 O O . MET A 1 85 ? -6.98 -22.688 13.008 1 93.75 85 MET A O 1
ATOM 704 N N . ASP A 1 86 ? -5.246 -22.734 11.609 1 92.88 86 ASP A N 1
ATOM 705 C CA . ASP A 1 86 ? -4.324 -23.234 12.625 1 92.88 86 ASP A CA 1
ATOM 706 C C . ASP A 1 86 ? -4.242 -22.266 13.805 1 92.88 86 ASP A C 1
ATOM 708 O O . ASP A 1 86 ? -4.125 -22.703 14.953 1 92.88 86 ASP A O 1
ATOM 712 N N . ASN A 1 87 ? -4.285 -21.016 13.555 1 94.31 87 ASN A N 1
ATOM 713 C CA . ASN A 1 87 ? -4.121 -20 14.578 1 94.31 87 ASN A CA 1
ATOM 714 C C . ASN A 1 87 ? -5.465 -19.547 15.141 1 94.31 87 ASN A C 1
ATOM 716 O O . ASN A 1 87 ? -5.543 -18.531 15.836 1 94.31 87 ASN A O 1
ATOM 720 N N . LYS A 1 88 ? -6.504 -20.156 14.719 1 94.56 88 LYS A N 1
ATOM 721 C CA . LYS A 1 88 ? -7.859 -19.938 15.211 1 94.56 88 LYS A CA 1
ATOM 722 C C . LYS A 1 88 ? -8.352 -18.547 14.883 1 94.56 88 LYS A C 1
ATOM 724 O O . LYS A 1 88 ? -9.078 -17.922 15.664 1 94.56 88 LYS A O 1
ATOM 729 N N . ARG A 1 89 ? -7.875 -17.969 13.867 1 97 89 ARG A N 1
ATOM 730 C CA . ARG A 1 89 ? -8.391 -16.719 13.312 1 97 89 ARG A CA 1
ATOM 731 C C . ARG A 1 89 ? -9.531 -16.969 12.336 1 97 89 ARG A C 1
ATOM 733 O O . ARG A 1 89 ? -9.391 -16.734 11.133 1 97 89 ARG A O 1
ATOM 740 N N . TYR A 1 90 ? -10.617 -17.266 12.836 1 96.25 90 TYR A N 1
ATOM 741 C CA . TYR A 1 90 ? -11.719 -17.812 12.047 1 96.25 90 TYR A CA 1
ATOM 742 C C . TYR A 1 90 ? -12.367 -16.719 11.195 1 96.25 90 TYR A C 1
ATOM 744 O O . TYR A 1 90 ? -12.836 -16.984 10.086 1 96.25 90 TYR A O 1
ATOM 752 N N . ASP A 1 91 ? -12.391 -15.5 11.719 1 96.75 91 ASP A N 1
ATOM 753 C CA . ASP A 1 91 ? -12.922 -14.414 10.906 1 96.75 91 ASP A CA 1
ATOM 754 C C . ASP A 1 91 ? -12.078 -14.203 9.648 1 96.75 91 ASP A C 1
ATOM 756 O O . ASP A 1 91 ? -12.617 -14.016 8.562 1 96.75 91 ASP A O 1
ATOM 760 N N . ASP A 1 92 ? -10.805 -14.289 9.859 1 97.31 92 ASP A N 1
ATOM 761 C CA . ASP A 1 92 ? -9.898 -14.18 8.719 1 97.31 92 ASP A CA 1
ATOM 762 C C . ASP A 1 92 ? -10.086 -15.352 7.758 1 97.31 92 ASP A C 1
ATOM 764 O O . ASP A 1 92 ? -10.172 -15.148 6.543 1 97.31 92 ASP A O 1
ATOM 768 N N . ALA A 1 93 ? -10.148 -16.484 8.312 1 97.44 93 ALA A N 1
ATOM 769 C CA . ALA A 1 93 ? -10.305 -17.688 7.492 1 97.44 93 ALA A CA 1
ATOM 770 C C . ALA A 1 93 ? -11.586 -17.625 6.668 1 97.44 93 ALA A C 1
ATOM 772 O O . ALA A 1 93 ? -11.586 -18 5.488 1 97.44 93 ALA A O 1
ATOM 773 N N . LYS A 1 94 ? -12.578 -17.188 7.316 1 97.12 94 LYS A N 1
ATOM 774 C CA . LYS A 1 94 ? -13.859 -17.062 6.617 1 97.12 94 LYS A CA 1
ATOM 775 C C . LYS A 1 94 ? -13.766 -16.062 5.473 1 97.12 94 LYS A C 1
ATOM 777 O O . LYS A 1 94 ? -14.297 -16.297 4.387 1 97.12 94 LYS A O 1
ATOM 782 N N . SER A 1 95 ? -13.125 -14.945 5.734 1 97.88 95 SER A N 1
ATOM 783 C CA . SER A 1 95 ? -12.93 -13.93 4.699 1 97.88 95 SER A CA 1
ATOM 784 C C . SER A 1 95 ? -12.125 -14.492 3.529 1 97.88 95 SER A C 1
ATOM 786 O O . SER A 1 95 ? -12.453 -14.242 2.367 1 97.88 95 SER A O 1
ATOM 788 N N . ILE A 1 96 ? -11.102 -15.242 3.795 1 98.25 96 ILE A N 1
ATOM 789 C CA . ILE A 1 96 ? -10.25 -15.836 2.768 1 98.25 96 ILE A CA 1
ATOM 790 C C . ILE A 1 96 ? -11.047 -16.859 1.97 1 98.25 96 ILE A C 1
ATOM 792 O O . ILE A 1 96 ? -10.906 -16.953 0.748 1 98.25 96 ILE A O 1
ATOM 796 N N . LEU A 1 97 ? -11.867 -17.625 2.678 1 97.88 97 LEU A N 1
ATOM 797 C CA . LEU A 1 97 ? -12.688 -18.672 2.062 1 97.88 97 LEU A CA 1
ATOM 798 C C . LEU A 1 97 ? -13.555 -18.094 0.95 1 97.88 97 LEU A C 1
ATOM 800 O O . LEU A 1 97 ? -13.688 -18.688 -0.117 1 97.88 97 LEU A O 1
ATOM 804 N N . LYS A 1 98 ? -14.062 -16.969 1.166 1 97.75 98 LYS A N 1
ATOM 805 C CA . LYS A 1 98 ? -14.922 -16.328 0.172 1 97.75 98 LYS A CA 1
ATOM 806 C C . LYS A 1 98 ? -14.141 -16.016 -1.105 1 97.75 98 LYS A C 1
ATOM 808 O O . LYS A 1 98 ? -14.719 -15.992 -2.195 1 97.75 98 LYS A O 1
ATOM 813 N N . GLU A 1 99 ? -12.859 -15.875 -0.993 1 97.56 99 GLU A N 1
ATOM 814 C CA . GLU A 1 99 ? -12.031 -15.516 -2.139 1 97.56 99 GLU A CA 1
ATOM 815 C C . GLU A 1 99 ? -11.789 -16.719 -3.039 1 97.56 99 GLU A C 1
ATOM 817 O O . GLU A 1 99 ? -11.367 -16.578 -4.188 1 97.56 99 GLU A O 1
ATOM 822 N N . PHE A 1 100 ? -12.125 -17.859 -2.559 1 97.94 100 PHE A N 1
ATOM 823 C CA . PHE A 1 100 ? -11.891 -19.062 -3.348 1 97.94 100 PHE A CA 1
ATOM 824 C C . PHE A 1 100 ? -12.891 -19.156 -4.492 1 97.94 100 PHE A C 1
ATOM 826 O O . PHE A 1 100 ? -12.727 -19.984 -5.398 1 97.94 100 PHE A O 1
ATOM 833 N N . LYS A 1 101 ? -13.844 -18.25 -4.5 1 97.62 101 LYS A N 1
ATOM 834 C CA . LYS A 1 101 ? -14.781 -18.188 -5.613 1 97.62 101 LYS A CA 1
ATOM 835 C C . LYS A 1 101 ? -14.055 -17.969 -6.934 1 97.62 101 LYS A C 1
ATOM 837 O O . LYS A 1 101 ? -14.516 -18.406 -7.988 1 97.62 101 LYS A O 1
ATOM 842 N N . ASP A 1 102 ? -12.922 -17.391 -6.879 1 97.62 102 ASP A N 1
ATOM 843 C CA . ASP A 1 102 ? -12.133 -17.078 -8.07 1 97.62 102 ASP A CA 1
ATOM 844 C C . ASP A 1 102 ? -11.68 -18.344 -8.773 1 97.62 102 ASP A C 1
ATOM 846 O O . ASP A 1 102 ? -11.266 -18.312 -9.938 1 97.62 102 ASP A O 1
ATOM 850 N N . PHE A 1 103 ? -11.789 -19.422 -8.102 1 97.62 103 PHE A N 1
ATOM 851 C CA . PHE A 1 103 ? -11.25 -20.656 -8.656 1 97.62 103 PHE A CA 1
ATOM 852 C C . PHE A 1 103 ? -12.367 -21.562 -9.148 1 97.62 103 PHE A C 1
ATOM 854 O O . PHE A 1 103 ? -12.117 -22.703 -9.57 1 97.62 103 PHE A O 1
ATOM 861 N N . GLU A 1 104 ? -13.547 -21.125 -9.172 1 96.06 104 GLU A N 1
ATOM 862 C CA . GLU A 1 104 ? -14.719 -21.938 -9.5 1 96.06 104 GLU A CA 1
ATOM 863 C C . GLU A 1 104 ? -14.68 -22.422 -10.945 1 96.06 104 GLU A C 1
ATOM 865 O O . GLU A 1 104 ? -15.266 -23.453 -11.273 1 96.06 104 GLU A O 1
ATOM 870 N N . ARG A 1 105 ? -14.055 -21.625 -11.781 1 94.19 105 ARG A N 1
ATOM 871 C CA . ARG A 1 105 ? -13.938 -22.016 -13.18 1 94.19 105 ARG A CA 1
ATOM 872 C C . ARG A 1 105 ? -13.312 -23.406 -13.305 1 94.19 105 ARG A C 1
ATOM 874 O O . ARG A 1 105 ? -13.734 -24.203 -14.148 1 94.19 105 ARG A O 1
ATOM 881 N N . TYR A 1 106 ? -12.359 -23.766 -12.477 1 93.12 106 TYR A N 1
ATOM 882 C CA . TYR A 1 106 ? -11.641 -25.031 -12.562 1 93.12 106 TYR A CA 1
ATOM 883 C C . TYR A 1 106 ? -12.164 -26.031 -11.531 1 93.12 106 TYR A C 1
ATOM 885 O O . TYR A 1 106 ? -12.008 -27.234 -11.703 1 93.12 106 TYR A O 1
ATOM 893 N N . ASN A 1 107 ? -12.719 -25.484 -10.5 1 94.31 107 ASN A N 1
ATOM 894 C CA . ASN A 1 107 ? -13.297 -26.312 -9.445 1 94.31 107 ASN A CA 1
ATOM 895 C C . ASN A 1 107 ? -14.633 -25.766 -8.969 1 94.31 107 ASN A C 1
ATOM 897 O O . ASN A 1 107 ? -14.68 -25.031 -7.969 1 94.31 107 ASN A O 1
ATOM 901 N N . PRO A 1 108 ? -15.719 -26.109 -9.641 1 96.19 108 PRO A N 1
ATOM 902 C CA . PRO A 1 108 ? -17.031 -25.562 -9.328 1 96.19 108 PRO A CA 1
ATOM 903 C C . PRO A 1 108 ? -17.469 -25.828 -7.891 1 96.19 108 PRO A C 1
ATOM 905 O O . PRO A 1 108 ? -18.359 -25.156 -7.367 1 96.19 108 PRO A O 1
ATOM 908 N N . ASN A 1 109 ? -16.875 -26.797 -7.266 1 96.56 109 ASN A N 1
ATOM 909 C CA . ASN A 1 109 ? -17.281 -27.172 -5.922 1 96.56 109 ASN A CA 1
ATOM 910 C C . ASN A 1 109 ? -16.344 -26.609 -4.863 1 96.56 109 ASN A C 1
ATOM 912 O O . ASN A 1 109 ? -16.406 -26.984 -3.691 1 96.56 109 ASN A O 1
ATOM 916 N N . ILE A 1 110 ? -15.508 -25.734 -5.215 1 96.56 110 ILE A N 1
ATOM 917 C CA . ILE A 1 110 ? -14.422 -25.312 -4.34 1 96.56 110 ILE A CA 1
ATOM 918 C C . ILE A 1 110 ? -14.992 -24.609 -3.104 1 96.56 110 ILE A C 1
ATOM 920 O O . ILE A 1 110 ? -14.516 -24.828 -1.987 1 96.56 110 ILE A O 1
ATOM 924 N N . ILE A 1 111 ? -16.062 -23.781 -3.225 1 97.19 111 ILE A N 1
ATOM 925 C CA . ILE A 1 111 ? -16.641 -23.078 -2.088 1 97.19 111 ILE A CA 1
ATOM 926 C C . ILE A 1 111 ? -17.234 -24.078 -1.103 1 97.19 111 ILE A C 1
ATOM 928 O O . ILE A 1 111 ? -17.047 -23.953 0.11 1 97.19 111 ILE A O 1
ATOM 932 N N . ALA A 1 112 ? -17.938 -25 -1.719 1 96.69 112 ALA A N 1
ATOM 933 C CA . ALA A 1 112 ? -18.516 -26.047 -0.868 1 96.69 112 ALA A CA 1
ATOM 934 C C . ALA A 1 112 ? -17.422 -26.828 -0.142 1 96.69 112 ALA A C 1
ATOM 936 O O . ALA A 1 112 ? -17.531 -27.094 1.056 1 96.69 112 ALA A O 1
ATOM 937 N N . GLN A 1 113 ? -16.406 -27.234 -0.827 1 94.31 113 GLN A N 1
ATOM 938 C CA . GLN A 1 113 ? -15.297 -27.969 -0.252 1 94.31 113 GLN A CA 1
ATOM 939 C C . GLN A 1 113 ? -14.617 -27.172 0.856 1 94.31 113 GLN A C 1
ATOM 941 O O . GLN A 1 113 ? -14.344 -27.703 1.936 1 94.31 113 GLN A O 1
ATOM 946 N N . MET A 1 114 ? -14.352 -25.906 0.615 1 95.12 114 MET A N 1
ATOM 947 C CA . MET A 1 114 ? -13.688 -25.047 1.599 1 95.12 114 MET A CA 1
ATOM 948 C C . MET A 1 114 ? -14.57 -24.828 2.818 1 95.12 114 MET A C 1
ATOM 950 O O . MET A 1 114 ? -14.078 -24.766 3.945 1 95.12 114 MET A O 1
ATOM 954 N N . THR A 1 115 ? -15.875 -24.672 2.615 1 96.19 115 THR A N 1
ATOM 955 C CA . THR A 1 115 ? -16.812 -24.516 3.721 1 96.19 115 THR A CA 1
ATOM 956 C C . THR A 1 115 ? -16.797 -25.766 4.605 1 96.19 115 THR A C 1
ATOM 958 O O . THR A 1 115 ? -16.797 -25.656 5.836 1 96.19 115 THR A O 1
ATOM 961 N N . GLU A 1 116 ? -16.812 -26.891 3.969 1 93.62 116 GLU A N 1
ATOM 962 C CA . GLU A 1 116 ? -16.734 -28.141 4.719 1 93.62 116 GLU A CA 1
ATOM 963 C C . GLU A 1 116 ? -15.453 -28.203 5.559 1 93.62 116 GLU A C 1
ATOM 965 O O . GLU A 1 116 ? -15.492 -28.578 6.73 1 93.62 116 GLU A O 1
ATOM 970 N N . LEU A 1 117 ? -14.406 -27.891 4.977 1 92.06 117 LEU A N 1
ATOM 971 C CA . LEU A 1 117 ? -13.133 -27.875 5.688 1 92.06 117 LEU A CA 1
ATOM 972 C C . LEU A 1 117 ? -13.164 -26.906 6.863 1 92.06 117 LEU A C 1
ATOM 974 O O . LEU A 1 117 ? -12.672 -27.234 7.949 1 92.06 117 LEU A O 1
ATOM 978 N N . PHE A 1 118 ? -13.758 -25.75 6.688 1 94.81 118 PHE A N 1
ATOM 979 C CA . PHE A 1 118 ? -13.883 -24.719 7.711 1 94.81 118 PHE A CA 1
ATOM 980 C C . PHE A 1 118 ? -14.68 -25.234 8.906 1 94.81 118 PHE A C 1
ATOM 982 O O . PHE A 1 118 ? -14.367 -24.906 10.047 1 94.81 118 PHE A O 1
ATOM 989 N N . ASP A 1 119 ? -15.594 -26.047 8.672 1 93.12 119 ASP A N 1
ATOM 990 C CA . ASP A 1 119 ? -16.516 -26.5 9.711 1 93.12 119 ASP A CA 1
ATOM 991 C C . ASP A 1 119 ? -15.969 -27.719 10.438 1 93.12 119 ASP A C 1
ATOM 993 O O . ASP A 1 119 ? -16.484 -28.125 11.477 1 93.12 119 ASP A O 1
ATOM 997 N N . LEU A 1 120 ? -14.938 -28.219 9.938 1 87.88 120 LEU A N 1
ATOM 998 C CA . LEU A 1 120 ? -14.391 -29.438 10.531 1 87.88 120 LEU A CA 1
ATOM 999 C C . LEU A 1 120 ? -13.609 -29.109 11.797 1 87.88 120 LEU A C 1
ATOM 1001 O O . LEU A 1 120 ? -12.82 -28.156 11.82 1 87.88 120 LEU A O 1
ATOM 1005 N N . GLU A 1 121 ? -13.742 -29.844 12.852 1 80.56 121 GLU A N 1
ATOM 1006 C CA . GLU A 1 121 ? -13 -29.688 14.102 1 80.56 121 GLU A CA 1
ATOM 1007 C C . GLU A 1 121 ? -11.523 -30.031 13.906 1 80.56 121 GLU A C 1
ATOM 1009 O O . GLU A 1 121 ? -10.641 -29.328 14.391 1 80.56 121 GLU A O 1
ATOM 1014 N N . LYS A 1 122 ? -11.328 -31.156 13.18 1 82.56 122 LYS A N 1
ATOM 1015 C CA . LYS A 1 122 ? -9.969 -31.578 12.875 1 82.56 122 LYS A CA 1
ATOM 1016 C C . LYS A 1 122 ? -9.672 -31.438 11.383 1 82.56 122 LYS A C 1
ATOM 1018 O O . LYS A 1 122 ? -9.422 -32.438 10.703 1 82.56 122 LYS A O 1
ATOM 1023 N N . PHE A 1 123 ? -9.594 -30.172 10.984 1 86.88 123 PHE A N 1
ATOM 1024 C CA . PHE A 1 123 ? -9.484 -29.906 9.555 1 86.88 123 PHE A CA 1
ATOM 1025 C C . PHE A 1 123 ? -8.156 -30.406 9.008 1 86.88 123 PHE A C 1
ATOM 1027 O O . PHE A 1 123 ? -8.07 -30.797 7.84 1 86.88 123 PHE A O 1
ATOM 1034 N N . ARG A 1 124 ? -7.121 -30.547 9.852 1 84 124 ARG A N 1
ATOM 1035 C CA . ARG A 1 124 ? -5.809 -31 9.398 1 84 124 ARG A CA 1
ATOM 1036 C C . ARG A 1 124 ? -5.832 -32.5 9.039 1 84 124 ARG A C 1
ATOM 1038 O O . ARG A 1 124 ? -5.105 -32.938 8.148 1 84 124 ARG A O 1
ATOM 1045 N N . SER A 1 125 ? -6.594 -33.219 9.688 1 79.38 125 SER A N 1
ATOM 1046 C CA . SER A 1 125 ? -6.707 -34.625 9.375 1 79.38 125 SER A CA 1
ATOM 1047 C C . SER A 1 125 ? -7.273 -34.844 7.977 1 79.38 125 SER A C 1
ATOM 1049 O O . SER A 1 125 ? -6.992 -35.844 7.336 1 79.38 125 SER A O 1
ATOM 1051 N N . PHE A 1 126 ? -7.949 -33.906 7.539 1 73.75 126 PHE A N 1
ATOM 1052 C CA . PHE A 1 126 ? -8.57 -33.969 6.223 1 73.75 126 PHE A CA 1
ATOM 1053 C C . PHE A 1 126 ? -7.605 -33.531 5.137 1 73.75 126 PHE A C 1
ATOM 1055 O O . PHE A 1 126 ? -7.598 -34.094 4.035 1 73.75 126 PHE A O 1
ATOM 1062 N N . GLU A 1 127 ? -6.715 -32.688 5.434 1 70 127 GLU A N 1
ATOM 1063 C CA . GLU A 1 127 ? -5.836 -32.094 4.426 1 70 127 GLU A CA 1
ATOM 1064 C C . GLU A 1 127 ? -4.578 -32.938 4.238 1 70 127 GLU A C 1
ATOM 1066 O O . GLU A 1 127 ? -3.902 -32.844 3.211 1 70 127 GLU A O 1
ATOM 1071 N N . GLY A 1 128 ? -4.395 -33.875 5.148 1 70 128 GLY A N 1
ATOM 1072 C CA . GLY A 1 128 ? -3.211 -34.719 5.055 1 70 128 GLY A CA 1
ATOM 1073 C C . GLY A 1 128 ? -1.915 -33.969 5.215 1 70 128 GLY A C 1
ATOM 1074 O O . GLY A 1 128 ? -0.883 -34.344 4.664 1 70 128 GLY A O 1
ATOM 1075 N N . LEU A 1 129 ? -2.002 -32.781 5.828 1 71.06 129 LEU A N 1
ATOM 1076 C CA . LEU A 1 129 ? -0.781 -32 5.988 1 71.06 129 LEU A CA 1
ATOM 1077 C C . LEU A 1 129 ? -0.214 -32.156 7.395 1 71.06 129 LEU A C 1
ATOM 1079 O O . LEU A 1 129 ? -0.964 -32.375 8.352 1 71.06 129 LEU A O 1
ATOM 1083 N N . PRO A 1 130 ? 1.108 -32.219 7.5 1 69.88 130 PRO A N 1
ATOM 1084 C CA . PRO A 1 130 ? 1.814 -32.5 8.75 1 69.88 130 PRO A CA 1
ATOM 1085 C C . PRO A 1 130 ? 1.525 -31.484 9.844 1 69.88 130 PRO A C 1
ATOM 1087 O O . PRO A 1 130 ? 1.753 -31.75 11.023 1 69.88 130 PRO A O 1
ATOM 1090 N N . GLY A 1 131 ? 1.085 -30.422 9.477 1 77.56 131 GLY A N 1
ATOM 1091 C CA . GLY A 1 131 ? 0.817 -29.422 10.492 1 77.56 131 GLY A CA 1
ATOM 1092 C C . GLY A 1 131 ? 2.023 -28.562 10.812 1 77.56 131 GLY A C 1
ATOM 1093 O O . GLY A 1 131 ? 2.105 -27.969 11.891 1 77.56 131 GLY A O 1
ATOM 1094 N N . ASP A 1 132 ? 3.055 -28.641 10.047 1 90.69 132 ASP A N 1
ATOM 1095 C CA . ASP A 1 132 ? 4.203 -27.75 10.117 1 90.69 132 ASP A CA 1
ATOM 1096 C C . ASP A 1 132 ? 4.164 -26.719 8.992 1 90.69 132 ASP A C 1
ATOM 1098 O O . ASP A 1 132 ? 4.559 -27 7.859 1 90.69 132 ASP A O 1
ATOM 1102 N N . PRO A 1 133 ? 3.777 -25.578 9.352 1 93.19 133 PRO A N 1
ATOM 1103 C CA . PRO A 1 133 ? 3.518 -24.578 8.32 1 93.19 133 PRO A CA 1
ATOM 1104 C C . PRO A 1 133 ? 4.742 -24.281 7.457 1 93.19 133 PRO A C 1
ATOM 1106 O O . PRO A 1 133 ? 4.625 -24.156 6.238 1 93.19 133 PRO A O 1
ATOM 1109 N N . GLU A 1 134 ? 5.898 -24.141 8.07 1 93.94 134 GLU A N 1
ATOM 1110 C CA . GLU A 1 134 ? 7.094 -23.812 7.297 1 93.94 134 GLU A CA 1
ATOM 1111 C C . GLU A 1 134 ? 7.438 -24.938 6.324 1 93.94 134 GLU A C 1
ATOM 1113 O O . GLU A 1 134 ? 7.777 -24.688 5.168 1 93.94 134 GLU A O 1
ATOM 1118 N N . LEU A 1 135 ? 7.395 -26.125 6.777 1 93.31 135 LEU A N 1
ATOM 1119 C CA . LEU A 1 135 ? 7.668 -27.266 5.914 1 93.31 135 LEU A CA 1
ATOM 1120 C C . LEU A 1 135 ? 6.648 -27.359 4.781 1 93.31 135 LEU A C 1
ATOM 1122 O O . LEU A 1 135 ? 7 -27.672 3.646 1 93.31 135 LEU A O 1
ATOM 1126 N N . GLU A 1 136 ? 5.484 -27.109 5.094 1 94.69 136 GLU A N 1
ATOM 1127 C CA . GLU A 1 136 ? 4.418 -27.141 4.098 1 94.69 136 GLU A CA 1
ATOM 1128 C C . GLU A 1 136 ? 4.602 -26.047 3.055 1 94.69 136 GLU A C 1
ATOM 1130 O O . GLU A 1 136 ? 4.371 -26.266 1.864 1 94.69 136 GLU A O 1
ATOM 1135 N N . ARG A 1 137 ? 5.016 -24.859 3.498 1 97.12 137 ARG A N 1
ATOM 1136 C CA . ARG A 1 137 ? 5.262 -23.781 2.557 1 97.12 137 ARG A CA 1
ATOM 1137 C C . ARG A 1 137 ? 6.434 -24.109 1.635 1 97.12 137 ARG A C 1
ATOM 1139 O O . ARG A 1 137 ? 6.387 -23.828 0.436 1 97.12 137 ARG A O 1
ATOM 1146 N N . ARG A 1 138 ? 7.43 -24.688 2.133 1 96.06 138 ARG A N 1
ATOM 1147 C CA . ARG A 1 138 ? 8.586 -25.047 1.315 1 96.06 138 ARG A CA 1
ATOM 1148 C C . ARG A 1 138 ? 8.211 -26.078 0.261 1 96.06 138 ARG A C 1
ATOM 1150 O O . ARG A 1 138 ? 8.672 -26 -0.88 1 96.06 138 ARG A O 1
ATOM 1157 N N . ALA A 1 139 ? 7.441 -27.031 0.706 1 94.88 139 ALA A N 1
ATOM 1158 C CA . ALA A 1 139 ? 6.961 -28.016 -0.257 1 94.88 139 ALA A CA 1
ATOM 1159 C C . ALA A 1 139 ? 6.102 -27.359 -1.334 1 94.88 139 ALA A C 1
ATOM 1161 O O . ALA A 1 139 ? 6.25 -27.656 -2.521 1 94.88 139 ALA A O 1
ATOM 1162 N N . ALA A 1 140 ? 5.238 -26.5 -0.964 1 96.69 140 ALA A N 1
ATOM 1163 C CA . ALA A 1 140 ? 4.359 -25.797 -1.898 1 96.69 140 ALA A CA 1
ATOM 1164 C C . ALA A 1 140 ? 5.156 -24.906 -2.84 1 96.69 140 ALA A C 1
ATOM 1166 O O . ALA A 1 140 ? 4.781 -24.719 -4 1 96.69 140 ALA A O 1
ATOM 1167 N N . TRP A 1 141 ? 6.285 -24.375 -2.303 1 97.88 141 TRP A N 1
ATOM 1168 C CA . TRP A 1 141 ? 7.117 -23.5 -3.117 1 97.88 141 TRP A CA 1
ATOM 1169 C C . TRP A 1 141 ? 7.648 -24.234 -4.344 1 97.88 141 TRP A C 1
ATOM 1171 O O . TRP A 1 141 ? 7.75 -23.656 -5.426 1 97.88 141 TRP A O 1
ATOM 1181 N N . GLU A 1 142 ? 7.938 -25.469 -4.234 1 96.44 142 GLU A N 1
ATOM 1182 C CA . GLU A 1 142 ? 8.43 -26.25 -5.371 1 96.44 142 GLU A CA 1
ATOM 1183 C C . GLU A 1 142 ? 7.387 -26.312 -6.484 1 96.44 142 GLU A C 1
ATOM 1185 O O . GLU A 1 142 ? 7.73 -26.234 -7.668 1 96.44 142 GLU A O 1
ATOM 1190 N N . HIS A 1 143 ? 6.184 -26.359 -6.09 1 96.12 143 HIS A N 1
ATOM 1191 C CA . HIS A 1 143 ? 5.102 -26.328 -7.066 1 96.12 143 HIS A CA 1
ATOM 1192 C C . HIS A 1 143 ? 4.934 -24.938 -7.656 1 96.12 143 HIS A C 1
ATOM 1194 O O . HIS A 1 143 ? 4.793 -24.781 -8.875 1 96.12 143 HIS A O 1
ATOM 1200 N N . ILE A 1 144 ? 4.961 -23.969 -6.777 1 98.56 144 ILE A N 1
ATOM 1201 C CA . ILE A 1 144 ? 4.789 -22.594 -7.219 1 98.56 144 ILE A CA 1
ATOM 1202 C C . ILE A 1 144 ? 5.871 -22.234 -8.234 1 98.56 144 ILE A C 1
ATOM 1204 O O . ILE A 1 144 ? 5.586 -21.625 -9.266 1 98.56 144 ILE A O 1
ATOM 1208 N N . LYS A 1 145 ? 7.016 -22.656 -7.914 1 97.31 145 LYS A N 1
ATOM 1209 C CA . LYS A 1 145 ? 8.148 -22.359 -8.789 1 97.31 145 LYS A CA 1
ATOM 1210 C C . LYS A 1 145 ? 7.926 -22.922 -10.188 1 97.31 145 LYS A C 1
ATOM 1212 O O . LYS A 1 145 ? 8.242 -22.281 -11.188 1 97.31 145 LYS A O 1
ATOM 1217 N N . LYS A 1 146 ? 7.391 -24.094 -10.297 1 97.94 146 LYS A N 1
ATOM 1218 C CA . LYS A 1 146 ? 7.09 -24.703 -11.586 1 97.94 146 LYS A CA 1
ATOM 1219 C C . LYS A 1 146 ? 6.059 -23.891 -12.359 1 97.94 146 LYS A C 1
ATOM 1221 O O . LYS A 1 146 ? 6.211 -23.672 -13.562 1 97.94 146 LYS A O 1
ATOM 1226 N N . TYR A 1 147 ? 5.082 -23.438 -11.68 1 98.5 147 TYR A N 1
ATOM 1227 C CA . TYR A 1 147 ? 4.043 -22.641 -12.32 1 98.5 147 TYR A CA 1
ATOM 1228 C C . TYR A 1 147 ? 4.578 -21.281 -12.734 1 98.5 147 TYR A C 1
ATOM 1230 O O . TYR A 1 147 ? 4.156 -20.719 -13.75 1 98.5 147 TYR A O 1
ATOM 1238 N N . LEU A 1 148 ? 5.527 -20.75 -11.938 1 98.38 148 LEU A N 1
ATOM 1239 C CA . LEU A 1 148 ? 6.145 -19.469 -12.305 1 98.38 148 LEU A CA 1
ATOM 1240 C C . LEU A 1 148 ? 6.906 -19.609 -13.625 1 98.38 148 LEU A C 1
ATOM 1242 O O . LEU A 1 148 ? 6.754 -18.766 -14.523 1 98.38 148 LEU A O 1
ATOM 1246 N N . LYS A 1 149 ? 7.621 -20.625 -13.758 1 97.31 149 LYS A N 1
ATOM 1247 C CA . LYS A 1 149 ? 8.453 -20.844 -14.938 1 97.31 149 LYS A CA 1
ATOM 1248 C C . LYS A 1 149 ? 7.598 -21.109 -16.172 1 97.31 149 LYS A C 1
ATOM 1250 O O . LYS A 1 149 ? 7.961 -20.719 -17.281 1 97.31 149 LYS A O 1
ATOM 1255 N N . ALA A 1 150 ? 6.496 -21.703 -15.953 1 98.19 150 ALA A N 1
ATOM 1256 C CA . ALA A 1 150 ? 5.641 -22.094 -17.062 1 98.19 150 ALA A CA 1
ATOM 1257 C C . ALA A 1 150 ? 4.637 -21 -17.406 1 98.19 150 ALA A C 1
ATOM 1259 O O . ALA A 1 150 ? 3.926 -21.078 -18.406 1 98.19 150 ALA A O 1
ATOM 1260 N N . ASN A 1 151 ? 4.535 -19.953 -16.641 1 98.31 151 ASN A N 1
ATOM 1261 C CA . ASN A 1 151 ? 3.52 -18.922 -16.797 1 98.31 151 ASN A CA 1
ATOM 1262 C C . ASN A 1 151 ? 3.814 -18.031 -18 1 98.31 151 ASN A C 1
ATOM 1264 O O . ASN A 1 151 ? 4.836 -17.328 -18.031 1 98.31 151 ASN A O 1
ATOM 1268 N N . PRO A 1 152 ? 2.939 -18.016 -18.984 1 98.19 152 PRO A N 1
ATOM 1269 C CA . PRO A 1 152 ? 3.18 -17.203 -20.172 1 98.19 152 PRO A CA 1
ATOM 1270 C C . PRO A 1 152 ? 3.279 -15.711 -19.875 1 98.19 152 PRO A C 1
ATOM 1272 O O . PRO A 1 152 ? 3.984 -14.977 -20.562 1 98.19 152 PRO A O 1
ATOM 1275 N N . ARG A 1 153 ? 2.605 -15.203 -18.812 1 98.06 153 ARG A N 1
ATOM 1276 C CA . ARG A 1 153 ? 2.623 -13.789 -18.438 1 98.06 153 ARG A CA 1
ATOM 1277 C C . ARG A 1 153 ? 3.967 -13.391 -17.844 1 98.06 153 ARG A C 1
ATOM 1279 O O . ARG A 1 153 ? 4.281 -12.203 -17.734 1 98.06 153 ARG A O 1
ATOM 1286 N N . LEU A 1 154 ? 4.746 -14.414 -17.484 1 97.94 154 LEU A N 1
ATOM 1287 C CA . LEU A 1 154 ? 6.008 -14.141 -16.797 1 97.94 154 LEU A CA 1
ATOM 1288 C C . LEU A 1 154 ? 7.195 -14.484 -17.703 1 97.94 154 LEU A C 1
ATOM 1290 O O . LEU A 1 154 ? 8.352 -14.328 -17.297 1 97.94 154 LEU A O 1
ATOM 1294 N N . ALA A 1 155 ? 6.922 -14.906 -18.875 1 96.19 155 ALA A N 1
ATOM 1295 C CA . ALA A 1 155 ? 7.984 -15.258 -19.812 1 96.19 155 ALA A CA 1
ATOM 1296 C C . ALA A 1 155 ? 8.945 -14.094 -20.016 1 96.19 155 ALA A C 1
ATOM 1298 O O . ALA A 1 155 ? 8.516 -12.977 -20.312 1 96.19 155 ALA A O 1
ATOM 1299 N N . GLY A 1 156 ? 10.227 -14.281 -19.797 1 95.12 156 GLY A N 1
ATOM 1300 C CA . GLY A 1 156 ? 11.242 -13.266 -20.016 1 95.12 156 GLY A CA 1
ATOM 1301 C C . GLY A 1 156 ? 11.352 -12.273 -18.859 1 95.12 156 GLY A C 1
ATOM 1302 O O . GLY A 1 156 ? 12.141 -11.328 -18.922 1 95.12 156 GLY A O 1
ATOM 1303 N N . LYS A 1 157 ? 10.555 -12.5 -17.828 1 96.88 157 LYS A N 1
ATOM 1304 C CA . LYS A 1 157 ? 10.508 -11.508 -16.766 1 96.88 157 LYS A CA 1
ATOM 1305 C C . LYS A 1 157 ? 11.18 -12.031 -15.492 1 96.88 157 LYS A C 1
ATOM 1307 O O . LYS A 1 157 ? 11.531 -11.258 -14.602 1 96.88 157 LYS A O 1
ATOM 1312 N N . LEU A 1 158 ? 11.359 -13.328 -15.359 1 96.38 158 LEU A N 1
ATOM 1313 C CA . LEU A 1 158 ? 11.844 -13.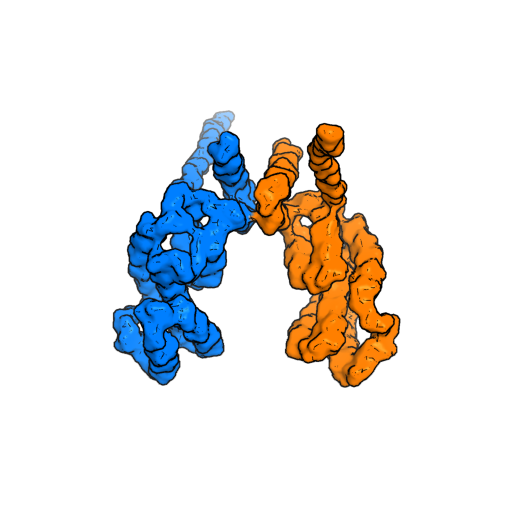93 -14.125 1 96.38 158 LEU A CA 1
ATOM 1314 C C . LEU A 1 158 ? 13.32 -13.617 -13.906 1 96.38 158 LEU A C 1
ATOM 1316 O O . LEU A 1 158 ? 14.133 -13.789 -14.812 1 96.38 158 LEU A O 1
ATOM 1320 N N . ARG A 1 159 ? 13.609 -13.125 -12.695 1 91.25 159 ARG A N 1
ATOM 1321 C CA . ARG A 1 159 ? 14.984 -12.812 -12.336 1 91.25 159 ARG A CA 1
ATOM 1322 C C . ARG A 1 159 ? 15.32 -13.328 -10.938 1 91.25 159 ARG A C 1
ATOM 1324 O O . ARG A 1 159 ? 14.531 -13.164 -10.008 1 91.25 159 ARG A O 1
ATOM 1331 N N . TYR A 1 160 ? 16.469 -14.109 -10.859 1 79.44 160 TYR A N 1
ATOM 1332 C CA . TYR A 1 160 ? 17.016 -14.453 -9.555 1 79.44 160 TYR A CA 1
ATOM 1333 C C . TYR A 1 160 ? 18.078 -13.445 -9.117 1 79.44 160 TYR A C 1
ATOM 1335 O O . TYR A 1 160 ? 18.906 -13.031 -9.922 1 79.44 160 TYR A O 1
ATOM 1343 N N . GLN A 1 161 ? 17.75 -12.547 -8.242 1 64.44 161 GLN A N 1
ATOM 1344 C CA . GLN A 1 161 ? 18.828 -11.656 -7.809 1 64.44 161 GLN A CA 1
ATOM 1345 C C . GLN A 1 161 ? 19.906 -12.43 -7.062 1 64.44 161 GLN A C 1
ATOM 1347 O O . GLN A 1 161 ? 19.609 -13.242 -6.188 1 64.44 161 GLN A O 1
ATOM 1352 N N . VAL A 1 162 ? 21.016 -12.711 -7.602 1 52.28 162 VAL A N 1
ATOM 1353 C CA . VAL A 1 162 ? 22.172 -13.297 -6.949 1 52.28 162 VAL A CA 1
ATOM 1354 C C . VAL A 1 162 ? 22.594 -12.438 -5.758 1 52.28 162 VAL A C 1
ATOM 1356 O O . VAL A 1 162 ? 22.469 -11.211 -5.797 1 52.28 162 VAL A O 1
ATOM 1359 N N . GLY A 1 163 ? 22.812 -12.945 -4.535 1 44.28 163 GLY A N 1
ATOM 1360 C CA . GLY A 1 163 ? 23.328 -12.289 -3.342 1 44.28 163 GLY A CA 1
ATOM 1361 C C . GLY A 1 163 ? 24.25 -11.125 -3.646 1 44.28 163 GLY A C 1
ATOM 1362 O O . GLY A 1 163 ? 24.844 -11.055 -4.727 1 44.28 163 GLY A O 1
ATOM 1363 N N . SER A 1 164 ? 24.062 -9.938 -3.102 1 38.03 164 SER A N 1
ATOM 1364 C CA . SER A 1 164 ? 25.172 -8.992 -2.992 1 38.03 164 SER A CA 1
ATOM 1365 C C . SER A 1 164 ? 26.516 -9.711 -2.908 1 38.03 164 SER A C 1
ATOM 1367 O O . SER A 1 164 ? 26.641 -10.727 -2.221 1 38.03 164 SER A O 1
ATOM 1369 N N . PRO A 1 165 ? 27.5 -9.68 -3.721 1 33.66 165 PRO A N 1
ATOM 1370 C CA . PRO A 1 165 ? 28.859 -10.055 -3.281 1 33.66 165 PRO A CA 1
ATOM 1371 C C . PRO A 1 165 ? 29.141 -9.648 -1.836 1 33.66 165 PRO A C 1
ATOM 1373 O O . PRO A 1 165 ? 28.531 -8.703 -1.326 1 33.66 165 PRO A O 1
ATOM 1376 N N . ASN A 1 166 ? 29.406 -10.57 -0.802 1 31.19 166 ASN A N 1
ATOM 1377 C CA . ASN A 1 166 ? 30.188 -10.172 0.365 1 31.19 166 ASN A CA 1
ATOM 1378 C C . ASN A 1 166 ? 31.188 -9.078 0.022 1 31.19 166 ASN A C 1
ATOM 1380 O O . ASN A 1 166 ? 32.125 -9.305 -0.755 1 31.19 166 ASN A O 1
ATOM 1384 N N . PHE A 1 167 ? 30.828 -7.953 -0.173 1 28.73 167 PHE A N 1
ATOM 1385 C CA . PHE A 1 167 ? 31.891 -6.949 -0.073 1 28.73 167 PHE A CA 1
ATOM 1386 C C . PHE A 1 167 ? 32.812 -7.266 1.083 1 28.73 167 PHE A C 1
ATOM 1388 O O . PHE A 1 167 ? 32.469 -7.102 2.248 1 28.73 167 PHE A O 1
ATOM 1395 N N . ARG A 1 168 ? 33.625 -8.328 1.034 1 28.42 168 ARG A N 1
ATOM 1396 C CA . ARG A 1 168 ? 34.844 -8.391 1.828 1 28.42 168 ARG A CA 1
ATOM 1397 C C . ARG A 1 168 ? 35.562 -7.039 1.859 1 28.42 168 ARG A C 1
ATOM 1399 O O . ARG A 1 168 ? 36 -6.539 0.822 1 28.42 168 ARG A O 1
ATOM 1406 N N . GLY A 1 169 ? 34.969 -6.086 2.621 1 26.17 169 GLY A N 1
ATOM 1407 C CA . GLY A 1 169 ? 35.75 -4.941 3.014 1 26.17 169 GLY A CA 1
ATOM 1408 C C . GLY A 1 169 ? 37.25 -5.266 3.154 1 26.17 169 GLY A C 1
ATOM 1409 O O . GLY A 1 169 ? 37.625 -6.141 3.934 1 26.17 169 GLY A O 1
ATOM 1410 N N . PHE A 1 170 ? 37.906 -5.285 2.012 1 27.31 170 PHE A N 1
ATOM 1411 C CA . PHE A 1 170 ? 39.344 -5.227 2.084 1 27.31 170 PHE A CA 1
ATOM 1412 C C . PHE A 1 170 ? 39.812 -4.215 3.135 1 27.31 170 PHE A C 1
ATOM 1414 O O . PHE A 1 170 ? 39.656 -3.008 2.947 1 27.31 170 PHE A O 1
ATOM 1421 N N . LEU A 1 171 ? 39.375 -4.496 4.371 1 29.02 171 LEU A N 1
ATOM 1422 C CA . LEU A 1 171 ? 40.094 -3.732 5.375 1 29.02 171 LEU A CA 1
ATOM 1423 C C . LEU A 1 171 ? 41.594 -3.752 5.078 1 29.02 171 LEU A C 1
ATOM 1425 O O . LEU A 1 171 ? 42.188 -4.82 4.895 1 29.02 171 LEU A O 1
ATOM 1429 N N . PRO A 1 172 ? 41.938 -2.766 4.285 1 27.53 172 PRO A N 1
ATOM 1430 C CA . PRO A 1 172 ? 43.375 -2.723 4.219 1 27.53 172 PRO A CA 1
ATOM 1431 C C . PRO A 1 172 ? 44.062 -2.984 5.57 1 27.53 172 PRO A C 1
ATOM 1433 O O . PRO A 1 172 ? 43.594 -2.461 6.594 1 27.53 172 PRO A O 1
ATOM 1436 N N . VAL A 1 173 ? 44.438 -4.219 5.809 1 28.47 173 VAL A N 1
ATOM 1437 C CA . VAL A 1 173 ? 45.281 -4.496 6.957 1 28.47 173 VAL A CA 1
ATOM 1438 C C . VAL A 1 173 ? 46.375 -3.447 7.047 1 28.47 173 VAL A C 1
ATOM 1440 O O . VAL A 1 173 ? 47.188 -3.312 6.129 1 28.47 173 VAL A O 1
ATOM 1443 N N . VAL A 1 174 ? 45.969 -2.26 7.535 1 30.59 174 VAL A N 1
ATOM 1444 C CA . VAL A 1 174 ? 47.031 -1.321 7.891 1 30.59 174 VAL A CA 1
ATOM 1445 C C . VAL A 1 174 ? 48.094 -2.033 8.727 1 30.59 174 VAL A C 1
ATOM 1447 O O . VAL A 1 174 ? 47.781 -2.705 9.711 1 30.59 174 VAL A O 1
ATOM 1450 N N . PRO A 1 175 ? 49.094 -2.375 8.016 1 30.31 175 PRO A N 1
ATOM 1451 C CA . PRO A 1 175 ? 50.188 -2.996 8.781 1 30.31 175 PRO A CA 1
ATOM 1452 C C . PRO A 1 175 ? 50.406 -2.322 10.133 1 30.31 175 PRO A C 1
ATOM 1454 O O . PRO A 1 175 ? 50.094 -1.14 10.297 1 30.31 175 PRO A O 1
ATOM 1457 N N . PRO A 1 176 ? 50.375 -3.146 11.203 1 29.94 176 PRO A N 1
ATOM 1458 C CA . PRO A 1 176 ? 50.719 -2.557 12.5 1 29.94 176 PRO A CA 1
ATOM 1459 C C . PRO A 1 176 ? 51.875 -1.549 12.398 1 29.94 176 PRO A C 1
ATOM 1461 O O . PRO A 1 176 ? 52.812 -1.763 11.648 1 29.94 176 PRO A O 1
ATOM 1464 N N . THR A 1 177 ? 51.469 -0.255 12.266 1 28.59 177 THR A N 1
ATOM 1465 C CA . THR A 1 177 ? 52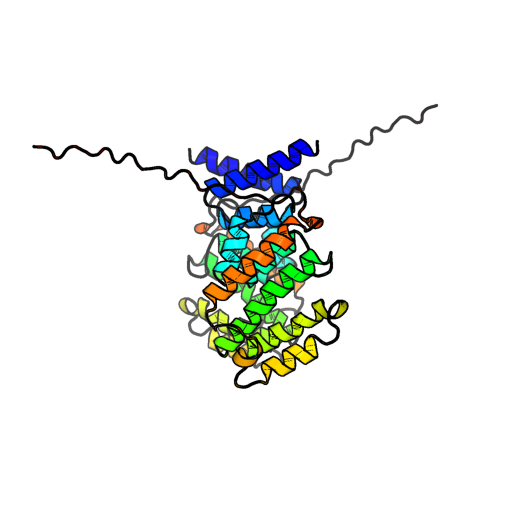.594 0.654 12.398 1 28.59 177 THR A CA 1
ATOM 1466 C C . THR A 1 177 ? 53.562 0.158 13.469 1 28.59 177 THR A C 1
ATOM 1468 O O . THR A 1 177 ? 53.156 -0.098 14.602 1 28.59 177 THR A O 1
ATOM 1471 N N . GLN A 1 178 ? 54.75 -0.156 13.055 1 26.73 178 GLN A N 1
ATOM 1472 C CA . GLN A 1 178 ? 55.875 -0.258 14 1 26.73 178 GLN A CA 1
ATOM 1473 C C . GLN A 1 178 ? 56 1.016 14.828 1 26.73 178 GLN A C 1
ATOM 1475 O O . GLN A 1 178 ? 55.875 2.123 14.297 1 26.73 178 GLN A O 1
ATOM 1480 N N . MET B 1 1 ? 29.234 13.766 -2.387 1 45.5 1 MET B N 1
ATOM 1481 C CA . MET B 1 1 ? 28.688 12.414 -2.414 1 45.5 1 MET B CA 1
ATOM 1482 C C . MET B 1 1 ? 27.188 12.43 -2.15 1 45.5 1 MET B C 1
ATOM 1484 O O . MET B 1 1 ? 26.406 11.797 -2.879 1 45.5 1 MET B O 1
ATOM 1488 N N . ALA B 1 2 ? 26.781 13.203 -1.129 1 56.16 2 ALA B N 1
ATOM 1489 C CA . ALA B 1 2 ? 25.359 13.352 -0.809 1 56.16 2 ALA B CA 1
ATOM 1490 C C . ALA B 1 2 ? 24.609 14.055 -1.937 1 56.16 2 ALA B C 1
ATOM 1492 O O . ALA B 1 2 ? 23.484 13.68 -2.277 1 56.16 2 ALA B O 1
ATOM 1493 N N . GLY B 1 3 ? 25.219 14.953 -2.602 1 72.94 3 GLY B N 1
ATOM 1494 C CA . GLY B 1 3 ? 24.609 15.688 -3.701 1 72.94 3 GLY B CA 1
ATOM 1495 C C . GLY B 1 3 ? 24.297 14.812 -4.902 1 72.94 3 GLY B C 1
ATOM 1496 O O . GLY B 1 3 ? 23.234 14.93 -5.5 1 72.94 3 GLY B O 1
ATOM 1497 N N . THR B 1 4 ? 25.156 13.82 -5.055 1 81.25 4 THR B N 1
ATOM 1498 C CA . THR B 1 4 ? 24.984 12.938 -6.199 1 81.25 4 THR B CA 1
ATOM 1499 C C . THR B 1 4 ? 23.828 11.969 -5.961 1 81.25 4 THR B C 1
ATOM 1501 O O . THR B 1 4 ? 23.031 11.703 -6.871 1 81.25 4 THR B O 1
ATOM 1504 N N . HIS B 1 5 ? 23.672 11.656 -4.715 1 92.25 5 HIS B N 1
ATOM 1505 C CA . HIS B 1 5 ? 22.594 10.742 -4.371 1 92.25 5 HIS B CA 1
ATOM 1506 C C . HIS B 1 5 ? 21.234 11.422 -4.531 1 92.25 5 HIS B C 1
ATOM 1508 O O . HIS B 1 5 ? 20.312 10.859 -5.133 1 92.25 5 HIS B O 1
ATOM 1514 N N . ARG B 1 6 ? 21.141 12.609 -4.023 1 93.94 6 ARG B N 1
ATOM 1515 C CA . ARG B 1 6 ? 19.906 13.375 -4.129 1 93.94 6 ARG B CA 1
ATOM 1516 C C . ARG B 1 6 ? 19.531 13.625 -5.586 1 93.94 6 ARG B C 1
ATOM 1518 O O . ARG B 1 6 ? 18.375 13.492 -5.977 1 93.94 6 ARG B O 1
ATOM 1525 N N . ASP B 1 7 ? 20.516 13.906 -6.367 1 95.25 7 ASP B N 1
ATOM 1526 C CA . ASP B 1 7 ? 20.266 14.148 -7.785 1 95.25 7 ASP B CA 1
ATOM 1527 C C . ASP B 1 7 ? 19.828 12.867 -8.492 1 95.25 7 ASP B C 1
ATOM 1529 O O . ASP B 1 7 ? 18.969 12.906 -9.375 1 95.25 7 ASP B O 1
ATOM 1533 N N . SER B 1 8 ? 20.438 11.875 -8.109 1 96.75 8 SER B N 1
ATOM 1534 C CA . SER B 1 8 ? 20.062 10.594 -8.703 1 96.75 8 SER B CA 1
ATOM 1535 C C . SER B 1 8 ? 18.609 10.258 -8.391 1 96.75 8 SER B C 1
ATOM 1537 O O . SER B 1 8 ? 17.875 9.812 -9.273 1 96.75 8 SER B O 1
ATOM 1539 N N . ILE B 1 9 ? 18.281 10.539 -7.195 1 97.75 9 ILE B N 1
ATOM 1540 C CA . ILE B 1 9 ? 16.922 10.227 -6.781 1 97.75 9 ILE B CA 1
ATOM 1541 C C . ILE B 1 9 ? 15.93 11.117 -7.539 1 97.75 9 ILE B C 1
ATOM 1543 O O . ILE B 1 9 ? 14.891 10.641 -8 1 97.75 9 ILE B O 1
ATOM 1547 N N . LEU B 1 10 ? 16.312 12.32 -7.691 1 96.88 10 LEU B N 1
ATOM 1548 C CA . LEU B 1 10 ? 15.453 13.227 -8.438 1 96.88 10 LEU B CA 1
ATOM 1549 C C . LEU B 1 10 ? 15.305 12.758 -9.891 1 96.88 10 LEU B C 1
ATOM 1551 O O . LEU B 1 10 ? 14.203 12.773 -10.438 1 96.88 10 LEU B O 1
ATOM 1555 N N . SER B 1 11 ? 16.391 12.336 -10.445 1 96.75 11 SER B N 1
ATOM 1556 C CA . SER B 1 11 ? 16.359 11.852 -11.82 1 96.75 11 SER B CA 1
ATOM 1557 C C . SER B 1 11 ? 15.477 10.617 -11.953 1 96.75 11 SER B C 1
ATOM 1559 O O . SER B 1 11 ? 14.758 10.469 -12.945 1 96.75 11 SER B O 1
ATOM 1561 N N . ILE B 1 12 ? 15.516 9.828 -11.031 1 98 12 ILE B N 1
ATOM 1562 C CA . ILE B 1 12 ? 14.695 8.617 -11.031 1 98 12 ILE B CA 1
ATOM 1563 C C . ILE B 1 12 ? 13.219 8.984 -10.953 1 98 12 ILE B C 1
ATOM 1565 O O . ILE B 1 12 ? 12.398 8.477 -11.719 1 98 12 ILE B O 1
ATOM 1569 N N . ILE B 1 13 ? 12.906 9.883 -10.047 1 98.06 13 ILE B N 1
ATOM 1570 C CA . ILE B 1 13 ? 11.523 10.32 -9.898 1 98.06 13 ILE B CA 1
ATOM 1571 C C . ILE B 1 13 ? 11.023 10.898 -11.227 1 98.06 13 ILE B C 1
ATOM 1573 O O . ILE B 1 13 ? 9.93 10.547 -11.688 1 98.06 13 ILE B O 1
ATOM 1577 N N . GLN B 1 14 ? 11.805 11.688 -11.82 1 96.62 14 GLN B N 1
ATOM 1578 C CA . GLN B 1 14 ? 11.43 12.312 -13.086 1 96.62 14 GLN B CA 1
ATOM 1579 C C . GLN B 1 14 ? 11.266 11.266 -14.188 1 96.62 14 GLN B C 1
ATOM 1581 O O . GLN B 1 14 ? 10.352 11.352 -15.008 1 96.62 14 GLN B O 1
ATOM 1586 N N . PHE B 1 15 ? 12.141 10.359 -14.266 1 97.38 15 PHE B N 1
ATOM 1587 C CA . PHE B 1 15 ? 12.031 9.289 -15.25 1 97.38 15 PHE B CA 1
ATOM 1588 C C . PHE B 1 15 ? 10.727 8.523 -15.07 1 97.38 15 PHE B C 1
ATOM 1590 O O . PHE B 1 15 ? 10.008 8.273 -16.031 1 97.38 15 PHE B O 1
ATOM 1597 N N . LEU B 1 16 ? 10.469 8.156 -13.867 1 98.12 16 LEU B N 1
ATOM 1598 C CA . LEU B 1 16 ? 9.273 7.367 -13.578 1 98.12 16 LEU B CA 1
ATOM 1599 C C . LEU B 1 16 ? 8.008 8.125 -13.961 1 98.12 16 LEU B C 1
ATOM 1601 O O . LEU B 1 16 ? 7.086 7.555 -14.547 1 98.12 16 LEU B O 1
ATOM 1605 N N . GLU B 1 17 ? 8.039 9.367 -13.625 1 96.56 17 GLU B N 1
ATOM 1606 C CA . GLU B 1 17 ? 6.906 10.188 -14.039 1 96.56 17 GLU B CA 1
ATOM 1607 C C . GLU B 1 17 ? 6.758 10.203 -15.555 1 96.56 17 GLU B C 1
ATOM 1609 O O . GLU B 1 17 ? 5.652 10.047 -16.078 1 96.56 17 GLU B O 1
ATOM 1614 N N . GLY B 1 18 ? 7.84 10.375 -16.203 1 95.94 18 GLY B N 1
ATOM 1615 C CA . GLY B 1 18 ? 7.828 10.406 -17.656 1 95.94 18 GLY B CA 1
ATOM 1616 C C . GLY B 1 18 ? 7.402 9.094 -18.281 1 95.94 18 GLY B C 1
ATOM 1617 O O . GLY B 1 18 ? 6.82 9.07 -19.375 1 95.94 18 GLY B O 1
ATOM 1618 N N . ALA B 1 19 ? 7.676 8.023 -17.641 1 95.75 19 ALA B N 1
ATOM 1619 C CA . ALA B 1 19 ? 7.316 6.695 -18.109 1 95.75 19 ALA B CA 1
ATOM 1620 C C . ALA B 1 19 ? 5.918 6.301 -17.656 1 95.75 19 ALA B C 1
ATOM 1622 O O . ALA B 1 19 ? 5.5 5.152 -17.812 1 95.75 19 ALA B O 1
ATOM 1623 N N . ASN B 1 20 ? 5.211 7.23 -17.031 1 96.69 20 ASN B N 1
ATOM 1624 C CA . ASN B 1 20 ? 3.855 7.051 -16.516 1 96.69 20 ASN B CA 1
ATOM 1625 C C . ASN B 1 20 ? 3.809 5.996 -15.406 1 96.69 20 ASN B C 1
ATOM 1627 O O . ASN B 1 20 ? 2.818 5.273 -15.281 1 96.69 20 ASN B O 1
ATOM 1631 N N . LEU B 1 21 ? 4.875 5.812 -14.695 1 98 21 LEU B N 1
ATOM 1632 C CA . LEU B 1 21 ? 4.93 4.996 -13.492 1 98 21 LEU B CA 1
ATOM 1633 C C . LEU B 1 21 ? 4.746 5.855 -12.242 1 98 21 LEU B C 1
ATOM 1635 O O . LEU B 1 21 ? 5.664 5.984 -11.43 1 98 21 LEU B O 1
ATOM 1639 N N . HIS B 1 22 ? 3.562 6.289 -12.047 1 98.12 22 HIS B N 1
ATOM 1640 C CA . HIS B 1 22 ? 3.268 7.32 -11.062 1 98.12 22 HIS B CA 1
ATOM 1641 C C . HIS B 1 22 ? 3.311 6.758 -9.641 1 98.12 22 HIS B C 1
ATOM 1643 O O . HIS B 1 22 ? 3.83 7.406 -8.727 1 98.12 22 HIS B O 1
ATOM 1649 N N . GLU B 1 23 ? 2.762 5.617 -9.477 1 98.06 23 GLU B N 1
ATOM 1650 C CA . GLU B 1 23 ? 2.766 5.039 -8.141 1 98.06 23 GLU B CA 1
ATOM 1651 C C . GLU B 1 23 ? 4.188 4.77 -7.66 1 98.06 23 GLU B C 1
ATOM 1653 O O . GLU B 1 23 ? 4.496 4.953 -6.48 1 98.06 23 GLU B O 1
ATOM 1658 N N . SER B 1 24 ? 5.004 4.316 -8.57 1 98.75 24 SER B N 1
ATOM 1659 C 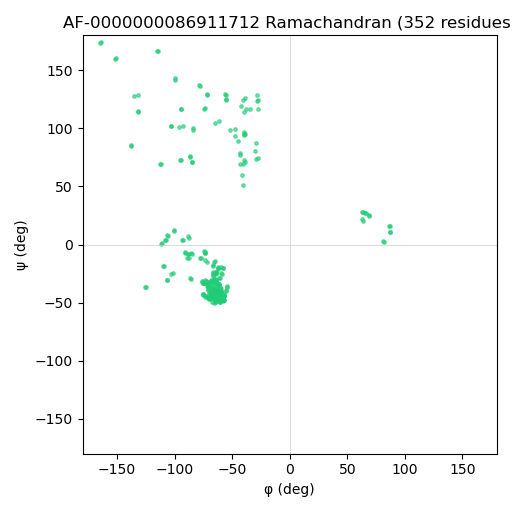CA . SER B 1 24 ? 6.406 4.09 -8.242 1 98.75 24 SER B CA 1
ATOM 1660 C C . SER B 1 24 ? 7.105 5.395 -7.871 1 98.75 24 SER B C 1
ATOM 1662 O O . SER B 1 24 ? 7.891 5.438 -6.922 1 98.75 24 SER B O 1
ATOM 1664 N N . ALA B 1 25 ? 6.836 6.441 -8.625 1 98.5 25 ALA B N 1
ATOM 1665 C CA . ALA B 1 25 ? 7.426 7.738 -8.305 1 98.5 25 ALA B CA 1
ATOM 1666 C C . ALA B 1 25 ? 7.07 8.172 -6.887 1 98.5 25 ALA B C 1
ATOM 1668 O O . ALA B 1 25 ? 7.938 8.625 -6.137 1 98.5 25 ALA B O 1
ATOM 1669 N N . ARG B 1 26 ? 5.797 7.98 -6.586 1 98.56 26 ARG B N 1
ATOM 1670 C CA . ARG B 1 26 ? 5.348 8.359 -5.25 1 98.56 26 ARG B CA 1
ATOM 1671 C C . ARG B 1 26 ? 6.051 7.523 -4.184 1 98.56 26 ARG B C 1
ATOM 1673 O O . ARG B 1 26 ? 6.406 8.039 -3.121 1 98.56 26 ARG B O 1
ATOM 1680 N N . LYS B 1 27 ? 6.215 6.23 -4.488 1 98.62 27 LYS B N 1
ATOM 1681 C CA . LYS B 1 27 ? 6.867 5.355 -3.52 1 98.62 27 LYS B CA 1
ATOM 1682 C C . LYS B 1 27 ? 8.32 5.766 -3.299 1 98.62 27 LYS B C 1
ATOM 1684 O O . LYS B 1 27 ? 8.812 5.758 -2.168 1 98.62 27 LYS B O 1
ATOM 1689 N N . VAL B 1 28 ? 9.023 6.156 -4.344 1 98.62 28 VAL B N 1
ATOM 1690 C CA . VAL B 1 28 ? 10.406 6.617 -4.23 1 98.62 28 VAL B CA 1
ATOM 1691 C C . VAL B 1 28 ? 10.453 7.898 -3.402 1 98.62 28 VAL B C 1
ATOM 1693 O O . VAL B 1 28 ? 11.312 8.055 -2.535 1 98.62 28 VAL B O 1
ATOM 1696 N N . GLU B 1 29 ? 9.531 8.766 -3.66 1 98.38 29 GLU B N 1
ATOM 1697 C CA . GLU B 1 29 ? 9.453 10.008 -2.895 1 98.38 29 GLU B CA 1
ATOM 1698 C C . GLU B 1 29 ? 9.305 9.727 -1.401 1 98.38 29 GLU B C 1
ATOM 1700 O O . GLU B 1 29 ? 10.07 10.25 -0.587 1 98.38 29 GLU B O 1
ATOM 1705 N N . ARG B 1 30 ? 8.438 8.875 -1.092 1 98.38 30 ARG B N 1
ATOM 1706 C CA . ARG B 1 30 ? 8.125 8.594 0.305 1 98.38 30 ARG B CA 1
ATOM 1707 C C . ARG B 1 30 ? 9.281 7.863 0.982 1 98.38 30 ARG B C 1
ATOM 1709 O O . ARG B 1 30 ? 9.695 8.234 2.084 1 98.38 30 ARG B O 1
ATOM 1716 N N . GLU B 1 31 ? 9.758 6.879 0.302 1 98.44 31 GLU B N 1
ATOM 1717 C CA . GLU B 1 31 ? 10.781 6.043 0.932 1 98.44 31 GLU B CA 1
ATOM 1718 C C . GLU B 1 31 ? 12.109 6.789 1.052 1 98.44 31 GLU B C 1
ATOM 1720 O O . GLU B 1 31 ? 12.852 6.598 2.018 1 98.44 31 GLU B O 1
ATOM 1725 N N . SER B 1 32 ? 12.469 7.629 0.089 1 97.62 32 SER B N 1
ATOM 1726 C CA . SER B 1 32 ? 13.703 8.414 0.177 1 97.62 32 SER B CA 1
ATOM 1727 C C . SER B 1 32 ? 13.547 9.57 1.153 1 97.62 32 SER B C 1
ATOM 1729 O O . SER B 1 32 ? 14.523 10.008 1.766 1 97.62 32 SER B O 1
ATOM 1731 N N . GLY B 1 33 ? 12.344 10.109 1.222 1 97.31 33 GLY B N 1
ATOM 1732 C CA . GLY B 1 33 ? 12.062 11.227 2.107 1 97.31 33 GLY B CA 1
ATOM 1733 C C . GLY B 1 33 ? 12.734 12.516 1.68 1 97.31 33 GLY B C 1
ATOM 1734 O O . GLY B 1 33 ? 12.93 13.422 2.492 1 97.31 33 GLY B O 1
ATOM 1735 N N . LEU B 1 34 ? 13.031 12.617 0.366 1 97.06 34 LEU B N 1
ATOM 1736 C CA . LEU B 1 34 ? 13.867 13.734 -0.056 1 97.06 34 LEU B CA 1
ATOM 1737 C C . LEU B 1 34 ? 13.047 14.789 -0.783 1 97.06 34 LEU B C 1
ATOM 1739 O O . LEU B 1 34 ? 13.391 15.977 -0.765 1 97.06 34 LEU B O 1
ATOM 1743 N N . PHE B 1 35 ? 11.977 14.344 -1.48 1 97.25 35 PHE B N 1
ATOM 1744 C CA . PHE B 1 35 ? 11.203 15.242 -2.324 1 97.25 35 PHE B CA 1
ATOM 1745 C C . PHE B 1 35 ? 9.711 15.094 -2.057 1 97.25 35 PHE B C 1
ATOM 1747 O O . PHE B 1 35 ? 9.125 14.055 -2.365 1 97.25 35 PHE B O 1
ATOM 1754 N N . PHE B 1 36 ? 9.109 16.125 -1.534 1 98.12 36 PHE B N 1
ATOM 1755 C CA . PHE B 1 36 ? 7.684 16.156 -1.252 1 98.12 36 PHE B CA 1
ATOM 1756 C C . PHE B 1 36 ? 6.918 16.781 -2.41 1 98.12 36 PHE B C 1
ATOM 1758 O O . PHE B 1 36 ? 7.113 17.969 -2.721 1 98.12 36 PHE B O 1
ATOM 1765 N N . ASN B 1 37 ? 6.078 16 -3.014 1 97.62 37 ASN B N 1
ATOM 1766 C CA . ASN B 1 37 ? 5.289 16.438 -4.156 1 97.62 37 ASN B CA 1
ATOM 1767 C C . ASN B 1 37 ? 4.02 17.172 -3.715 1 97.62 37 ASN B C 1
ATOM 1769 O O . ASN B 1 37 ? 3.006 16.531 -3.43 1 97.62 37 ASN B O 1
ATOM 1773 N N . LEU B 1 38 ? 4.055 18.484 -3.73 1 97.31 38 LEU B N 1
ATOM 1774 C CA . LEU B 1 38 ? 2.951 19.312 -3.254 1 97.31 38 LEU B CA 1
ATOM 1775 C C . LEU B 1 38 ? 1.715 19.125 -4.125 1 97.31 38 LEU B C 1
ATOM 1777 O O . LEU B 1 38 ? 0.591 19.078 -3.619 1 97.31 38 LEU B O 1
ATOM 1781 N N . ASN B 1 39 ? 1.918 18.984 -5.453 1 96.38 39 ASN B N 1
ATOM 1782 C CA . ASN B 1 39 ? 0.786 18.828 -6.359 1 96.38 39 ASN B CA 1
ATOM 1783 C C . ASN B 1 39 ? 0.038 17.516 -6.09 1 96.38 39 ASN B C 1
ATOM 1785 O O . ASN B 1 39 ? -1.193 17.5 -6.055 1 96.38 39 ASN B O 1
ATOM 1789 N N . TYR B 1 40 ? 0.772 16.5 -5.941 1 97.69 40 TYR B N 1
ATOM 1790 C CA . TYR B 1 40 ? 0.142 15.211 -5.676 1 97.69 40 TYR B CA 1
ATOM 1791 C C . TYR B 1 40 ? -0.631 15.234 -4.363 1 97.69 40 TYR B C 1
ATOM 1793 O O . TYR B 1 40 ? -1.77 14.766 -4.297 1 97.69 40 TYR B O 1
ATOM 1801 N N . PHE B 1 41 ? 0.039 15.766 -3.348 1 98.38 41 PHE B N 1
ATOM 1802 C CA . PHE B 1 41 ? -0.588 15.805 -2.031 1 98.38 41 PHE B CA 1
ATOM 1803 C C . PHE B 1 41 ? -1.85 16.656 -2.061 1 98.38 41 PHE B C 1
ATOM 1805 O O . PHE B 1 41 ? -2.887 16.266 -1.525 1 98.38 41 PHE B O 1
ATOM 1812 N N . GLU B 1 42 ? -1.724 17.781 -2.668 1 97.56 42 GLU B N 1
ATOM 1813 C CA . GLU B 1 42 ? -2.885 18.656 -2.818 1 97.56 42 GLU B CA 1
ATOM 1814 C C . GLU B 1 42 ? -4.027 17.938 -3.527 1 97.56 42 GLU B C 1
ATOM 1816 O O . GLU B 1 42 ? -5.172 17.984 -3.074 1 97.56 42 GLU B O 1
ATOM 1821 N N . ASP B 1 43 ? -3.686 17.328 -4.574 1 97.44 43 ASP B N 1
ATOM 1822 C CA . ASP B 1 43 ? -4.699 16.609 -5.34 1 97.44 43 ASP B CA 1
ATOM 1823 C C . ASP B 1 43 ? -5.379 15.547 -4.488 1 97.44 43 ASP B C 1
ATOM 1825 O O . ASP B 1 43 ? -6.605 15.414 -4.508 1 97.44 43 ASP B O 1
ATOM 1829 N N . CYS B 1 44 ? -4.613 14.781 -3.721 1 98.25 44 CYS B N 1
ATOM 1830 C CA . CYS B 1 44 ? -5.176 13.75 -2.854 1 98.25 44 CYS B CA 1
ATOM 1831 C C . CYS B 1 44 ? -6.148 14.352 -1.851 1 98.25 44 CYS B C 1
ATOM 1833 O O . CYS B 1 44 ? -7.262 13.852 -1.678 1 98.25 44 CYS B O 1
ATOM 1835 N N . PHE B 1 45 ? -5.754 15.445 -1.282 1 98.5 45 PHE B N 1
ATOM 1836 C CA . PHE B 1 45 ? -6.574 16.047 -0.235 1 98.5 45 PHE B CA 1
ATOM 1837 C C . PHE B 1 45 ? -7.832 16.672 -0.825 1 98.5 45 PHE B C 1
ATOM 1839 O O . PHE B 1 45 ? -8.938 16.438 -0.33 1 98.5 45 PHE B O 1
ATOM 1846 N N . ILE B 1 46 ? -7.688 17.391 -1.92 1 98.06 46 ILE B N 1
ATOM 1847 C CA . ILE B 1 46 ? -8.797 18.125 -2.512 1 98.06 46 ILE B CA 1
ATOM 1848 C C . ILE B 1 46 ? -9.828 17.141 -3.074 1 98.06 46 ILE B C 1
ATOM 1850 O O . ILE B 1 46 ? -11.031 17.406 -3.023 1 98.06 46 ILE B O 1
ATOM 1854 N N . ARG B 1 47 ? -9.391 16 -3.52 1 97.69 47 ARG B N 1
ATOM 1855 C CA . ARG B 1 47 ? -10.297 15.016 -4.102 1 97.69 47 ARG B CA 1
ATOM 1856 C C . ARG B 1 47 ? -10.914 14.141 -3.018 1 97.69 47 ARG B C 1
ATOM 1858 O O . ARG B 1 47 ? -11.734 13.266 -3.312 1 97.69 47 ARG B O 1
ATOM 1865 N N . GLY B 1 48 ? -10.492 14.266 -1.844 1 98.06 48 GLY B N 1
ATOM 1866 C CA . GLY B 1 48 ? -11.047 13.492 -0.742 1 98.06 48 GLY B CA 1
ATOM 1867 C C . GLY B 1 48 ? -10.391 12.133 -0.573 1 98.06 48 GLY B C 1
ATOM 1868 O O . GLY B 1 48 ? -10.969 11.227 0.03 1 98.06 48 GLY B O 1
ATOM 1869 N N . ALA B 1 49 ? -9.234 12.008 -1.201 1 98.31 49 ALA B N 1
ATOM 1870 C CA . ALA B 1 49 ? -8.453 10.789 -1.016 1 98.31 49 ALA B CA 1
ATOM 1871 C C . ALA B 1 49 ? -7.582 10.875 0.235 1 98.31 49 ALA B C 1
ATOM 1873 O O . ALA B 1 49 ? -6.355 10.789 0.152 1 98.31 49 ALA B O 1
ATOM 1874 N N . PHE B 1 50 ? -8.211 10.828 1.38 1 98.56 50 PHE B N 1
ATOM 1875 C CA . PHE B 1 50 ? -7.574 11.164 2.648 1 98.56 50 PHE B CA 1
ATOM 1876 C C . PHE B 1 50 ? -6.566 10.086 3.045 1 98.56 50 PHE B C 1
ATOM 1878 O O . PHE B 1 50 ? -5.504 10.398 3.586 1 98.56 50 PHE B O 1
ATOM 1885 N N . GLN B 1 51 ? -6.961 8.883 2.76 1 97.88 51 GLN B N 1
ATOM 1886 C CA . GLN B 1 51 ? -6.043 7.793 3.096 1 97.88 51 GLN B CA 1
ATOM 1887 C C . GLN B 1 51 ? -4.738 7.914 2.316 1 97.88 51 GLN B C 1
ATOM 1889 O O . GLN B 1 51 ? -3.654 7.746 2.881 1 97.88 51 GLN B O 1
ATOM 1894 N N . LYS B 1 52 ? -4.84 8.242 1.087 1 98.19 52 LYS B N 1
ATOM 1895 C CA . LYS B 1 52 ? -3.654 8.445 0.257 1 98.19 52 LYS B CA 1
ATOM 1896 C C . LYS B 1 52 ? -2.846 9.648 0.737 1 98.19 52 LYS B C 1
ATOM 1898 O O . LYS B 1 52 ? -1.614 9.594 0.781 1 98.19 52 LYS B O 1
ATOM 1903 N N . ALA B 1 53 ? -3.512 10.688 1.118 1 98.62 53 ALA B N 1
ATOM 1904 C CA . ALA B 1 53 ? -2.842 11.883 1.614 1 98.62 53 ALA B CA 1
ATOM 1905 C C . ALA B 1 53 ? -2.057 11.586 2.889 1 98.62 53 ALA B C 1
ATOM 1907 O O . ALA B 1 53 ? -0.888 11.961 3.008 1 98.62 53 ALA B O 1
ATOM 1908 N N . GLU B 1 54 ? -2.717 10.891 3.748 1 98.25 54 GLU B N 1
ATOM 1909 C CA . GLU B 1 54 ? -2.064 10.594 5.02 1 98.25 54 GLU B CA 1
ATOM 1910 C C . GLU B 1 54 ? -0.89 9.633 4.824 1 98.25 54 GLU B C 1
ATOM 1912 O O . GLU B 1 54 ? 0.168 9.812 5.43 1 98.25 54 GLU B O 1
ATOM 1917 N N . GLU B 1 55 ? -1.112 8.633 3.979 1 98 55 GLU B N 1
ATOM 1918 C CA . GLU B 1 55 ? -0.029 7.707 3.664 1 98 55 GLU B CA 1
ATOM 1919 C C . GLU B 1 55 ? 1.157 8.438 3.039 1 98 55 GLU B C 1
ATOM 1921 O O . GLU B 1 55 ? 2.311 8.148 3.365 1 98 55 GLU B O 1
ATOM 1926 N N . TYR B 1 56 ? 0.873 9.328 2.205 1 98.56 56 TYR B N 1
ATOM 1927 C CA . TYR B 1 56 ? 1.935 10.062 1.523 1 98.56 56 TYR B CA 1
ATOM 1928 C C . TYR B 1 56 ? 2.744 10.891 2.51 1 98.56 56 TYR B C 1
ATOM 1930 O O . TYR B 1 56 ? 3.975 10.82 2.531 1 98.56 56 TYR B O 1
ATOM 1938 N N . VAL B 1 57 ? 2.102 11.664 3.363 1 98.44 57 VAL B N 1
ATOM 1939 C CA . VAL B 1 57 ? 2.793 12.555 4.289 1 98.44 57 VAL B CA 1
ATOM 1940 C C . VAL B 1 57 ? 3.572 11.727 5.312 1 98.44 57 VAL B C 1
ATOM 1942 O O . VAL B 1 57 ? 4.617 12.164 5.801 1 98.44 57 VAL B O 1
ATOM 1945 N N . SER B 1 58 ? 3.125 10.523 5.559 1 97.69 58 SER B N 1
ATOM 1946 C CA . SER B 1 58 ? 3.762 9.672 6.559 1 97.69 58 SER B CA 1
ATOM 1947 C C . SER B 1 58 ? 5.168 9.266 6.129 1 97.69 58 SER B C 1
ATOM 1949 O O . SER B 1 58 ? 5.984 8.852 6.957 1 97.69 58 SER B O 1
ATOM 1951 N N . GLY B 1 59 ? 5.43 9.406 4.891 1 97.75 59 GLY B N 1
ATOM 1952 C CA . GLY B 1 59 ? 6.777 9.148 4.414 1 97.75 59 GLY B CA 1
ATOM 1953 C C . GLY B 1 59 ? 7.766 10.234 4.793 1 97.75 59 GLY B C 1
ATOM 1954 O O . GLY B 1 59 ? 8.977 10.031 4.703 1 97.75 59 GLY B O 1
ATOM 1955 N N . PHE B 1 60 ? 7.312 11.305 5.34 1 98.44 60 PHE B N 1
ATOM 1956 C CA . PHE B 1 60 ? 8.164 12.461 5.57 1 98.44 60 PHE B CA 1
ATOM 1957 C C . PHE B 1 60 ? 8.133 12.875 7.039 1 98.44 60 PHE B C 1
ATOM 1959 O O . PHE B 1 60 ? 9.125 13.367 7.574 1 98.44 60 PHE B O 1
ATOM 1966 N N . THR B 1 61 ? 6.941 12.742 7.645 1 98.31 61 THR B N 1
ATOM 1967 C CA . THR B 1 61 ? 6.766 13.18 9.031 1 98.31 61 THR B CA 1
ATOM 1968 C C . THR B 1 61 ? 5.68 12.359 9.719 1 98.31 61 THR B C 1
ATOM 1970 O O . THR B 1 61 ? 4.859 11.727 9.055 1 98.31 61 THR B O 1
ATOM 1973 N N . THR B 1 62 ? 5.668 12.328 10.977 1 97.75 62 THR B N 1
ATOM 1974 C CA . THR B 1 62 ? 4.645 11.656 11.766 1 97.75 62 THR B CA 1
ATOM 1975 C C . THR B 1 62 ? 3.828 12.664 12.57 1 97.75 62 THR B C 1
ATOM 1977 O O . THR B 1 62 ? 4.234 13.82 12.727 1 97.75 62 THR B O 1
ATOM 1980 N N . VAL B 1 63 ? 2.781 12.219 13.055 1 97.31 63 VAL B N 1
ATOM 1981 C CA . VAL B 1 63 ? 1.83 13.078 13.758 1 97.31 63 VAL B CA 1
ATOM 1982 C C . VAL B 1 63 ? 2.49 13.68 14.992 1 97.31 63 VAL B C 1
ATOM 1984 O O . VAL B 1 63 ? 2.158 14.797 15.406 1 97.31 63 VAL B O 1
ATOM 1987 N N . HIS B 1 64 ? 3.58 13.109 15.555 1 96.94 64 HIS B N 1
ATOM 1988 C CA . HIS B 1 64 ? 4.164 13.547 16.812 1 96.94 64 HIS B CA 1
ATOM 1989 C C . HIS B 1 64 ? 5.484 14.273 16.578 1 96.94 64 HIS B C 1
ATOM 1991 O O . HIS B 1 64 ? 6.145 14.695 17.531 1 96.94 64 HIS B O 1
ATOM 1997 N N . ASP B 1 65 ? 5.871 14.477 15.406 1 97.5 65 ASP B N 1
ATOM 1998 C CA . ASP B 1 65 ? 7.18 15.047 15.109 1 97.5 65 ASP B CA 1
ATOM 1999 C C . ASP B 1 65 ? 7.242 16.516 15.531 1 97.5 65 ASP B C 1
ATOM 2001 O O . ASP B 1 65 ? 8.234 16.953 16.109 1 97.5 65 ASP B O 1
ATOM 2005 N N . ASN B 1 66 ? 6.289 17.297 15.242 1 97.19 66 ASN B N 1
ATOM 2006 C CA . ASN B 1 66 ? 6.203 18.719 15.562 1 97.19 66 ASN B CA 1
ATOM 2007 C C . ASN B 1 66 ? 4.777 19.25 15.414 1 97.19 66 ASN B C 1
ATOM 2009 O O . ASN B 1 66 ? 3.895 18.516 14.945 1 97.19 66 ASN B O 1
ATOM 2013 N N . TYR B 1 67 ? 4.57 20.406 15.766 1 96.94 67 TYR B N 1
ATOM 2014 C CA . TYR B 1 67 ? 3.242 21 15.773 1 96.94 67 TYR B CA 1
ATOM 2015 C C . TYR B 1 67 ? 2.668 21.062 14.359 1 96.94 67 TYR B C 1
ATOM 2017 O O . TYR B 1 67 ? 1.482 20.797 14.156 1 96.94 67 TYR B O 1
ATOM 2025 N N . CYS B 1 68 ? 3.508 21.391 13.375 1 98.12 68 CYS B N 1
ATOM 2026 C CA . CYS B 1 68 ? 3.031 21.5 12 1 98.12 68 CYS B CA 1
ATOM 2027 C C . CYS B 1 68 ? 2.562 20.141 11.477 1 98.12 68 CYS B C 1
ATOM 2029 O O . CYS B 1 68 ? 1.528 20.047 10.82 1 98.12 68 CYS B O 1
ATOM 2031 N N . SER B 1 69 ? 3.305 19.078 11.797 1 98.31 69 SER B N 1
ATOM 2032 C CA . SER B 1 69 ? 2.912 17.734 11.414 1 98.31 69 SER B CA 1
ATOM 2033 C C . SER B 1 69 ? 1.571 17.344 12.031 1 98.31 69 SER B C 1
ATOM 2035 O O . SER B 1 69 ? 0.69 16.828 11.344 1 98.31 69 SER B O 1
ATOM 2037 N N . THR B 1 70 ? 1.42 17.703 13.312 1 98.25 70 THR B N 1
ATOM 2038 C CA . THR B 1 70 ? 0.186 17.406 14.031 1 98.25 70 THR B CA 1
ATOM 2039 C C . THR B 1 70 ? -1.004 18.094 13.367 1 98.25 70 THR B C 1
ATOM 2041 O O . THR B 1 70 ? -2.047 17.469 13.156 1 98.25 70 THR B O 1
ATOM 2044 N N . ARG B 1 71 ? -0.817 19.281 12.984 1 97.81 71 ARG B N 1
ATOM 2045 C CA . ARG B 1 71 ? -1.895 20.078 12.406 1 97.81 71 ARG B CA 1
ATOM 2046 C C . ARG B 1 71 ? -2.277 19.547 11.023 1 97.81 71 ARG B C 1
ATOM 2048 O O . ARG B 1 71 ? -3.461 19.484 10.688 1 97.81 71 ARG B O 1
ATOM 2055 N N . ILE B 1 72 ? -1.324 19.188 10.234 1 98.75 72 ILE B N 1
ATOM 2056 C CA . ILE B 1 72 ? -1.589 18.656 8.906 1 98.75 72 ILE B CA 1
ATOM 2057 C C . ILE B 1 72 ? -2.424 17.375 9.008 1 98.75 72 ILE B C 1
ATOM 2059 O O . ILE B 1 72 ? -3.467 17.25 8.367 1 98.75 72 ILE B O 1
ATOM 2063 N N . ILE B 1 73 ? -2.014 16.438 9.867 1 98.62 73 ILE B N 1
ATOM 2064 C CA . ILE B 1 73 ? -2.684 15.156 10.008 1 98.62 73 ILE B CA 1
ATOM 2065 C C . ILE B 1 73 ? -4.062 15.359 10.633 1 98.62 73 ILE B C 1
ATOM 2067 O O . ILE B 1 73 ? -5.027 14.688 10.258 1 98.62 73 ILE B O 1
ATOM 2071 N N . HIS B 1 74 ? -4.137 16.344 11.578 1 98.19 74 HIS B N 1
ATOM 2072 C CA . HIS B 1 74 ? -5.426 16.672 12.172 1 98.19 74 HIS B CA 1
ATOM 2073 C C . HIS B 1 74 ? -6.422 17.125 11.117 1 98.19 74 HIS B C 1
ATOM 2075 O O . HIS B 1 74 ? -7.578 16.703 11.117 1 98.19 74 HIS B O 1
ATOM 2081 N N . GLU B 1 75 ? -5.957 18.016 10.234 1 97.62 75 GLU B N 1
ATOM 2082 C CA . GLU B 1 75 ? -6.848 18.484 9.18 1 97.62 75 GLU B CA 1
ATOM 2083 C C . GLU B 1 75 ? -7.332 17.344 8.297 1 97.62 75 GLU B C 1
ATOM 2085 O O . GLU B 1 75 ? -8.516 17.266 7.953 1 97.62 75 GLU B O 1
ATOM 2090 N N . ILE B 1 76 ? -6.469 16.453 7.953 1 98.62 76 ILE B N 1
ATOM 2091 C CA . ILE B 1 76 ? -6.812 15.312 7.102 1 98.62 76 ILE B CA 1
ATOM 2092 C C . ILE B 1 76 ? -7.859 14.445 7.797 1 98.62 76 ILE B C 1
ATOM 2094 O O . ILE B 1 76 ? -8.898 14.133 7.215 1 98.62 76 ILE B O 1
ATOM 2098 N N . ARG B 1 77 ? -7.645 14.125 9.016 1 98.25 77 ARG B N 1
ATOM 2099 C CA . ARG B 1 77 ? -8.523 13.219 9.75 1 98.25 77 ARG B CA 1
ATOM 2100 C C . ARG B 1 77 ? -9.844 13.898 10.086 1 98.25 77 ARG B C 1
ATOM 2102 O O . ARG B 1 77 ? -10.891 13.242 10.117 1 98.25 77 ARG B O 1
ATOM 2109 N N . TRP B 1 78 ? -9.773 15.195 10.281 1 96.31 78 TRP B N 1
ATOM 2110 C CA . TRP B 1 78 ? -10.992 15.953 10.547 1 96.31 78 TRP B CA 1
ATOM 2111 C C . TRP B 1 78 ? -11.953 15.875 9.359 1 96.31 78 TRP B C 1
ATOM 2113 O O . TRP B 1 78 ? -13.125 15.523 9.531 1 96.31 78 TRP B O 1
ATOM 2123 N N . HIS B 1 79 ? -11.406 16.125 8.242 1 96.88 79 HIS B N 1
ATOM 2124 C CA . HIS B 1 79 ? -12.273 16.109 7.07 1 96.88 79 HIS B CA 1
ATOM 2125 C C . HIS B 1 79 ? -12.719 14.688 6.734 1 96.88 79 HIS B C 1
ATOM 2127 O O . HIS B 1 79 ? -13.844 14.469 6.289 1 96.88 79 HIS B O 1
ATOM 2133 N N . LYS B 1 80 ? -11.859 13.758 6.922 1 97.94 80 LYS B N 1
ATOM 2134 C CA . LYS B 1 80 ? -12.211 12.352 6.746 1 97.94 80 LYS B CA 1
ATOM 2135 C C . LYS B 1 80 ? -13.383 11.969 7.641 1 97.94 80 LYS B C 1
ATOM 2137 O O . LYS B 1 80 ? -14.328 11.312 7.188 1 97.94 80 LYS B O 1
ATOM 2142 N N . PHE B 1 81 ? -13.344 12.414 8.859 1 97.06 81 PHE B N 1
ATOM 2143 C CA . PHE B 1 81 ? -14.391 12.148 9.844 1 97.06 81 PHE B CA 1
ATOM 2144 C C . PHE B 1 81 ? -15.695 12.82 9.445 1 97.06 81 PHE B C 1
ATOM 2146 O O . PHE B 1 81 ? -16.75 12.172 9.398 1 97.06 81 PHE B O 1
ATOM 2153 N N . LEU B 1 82 ? -15.617 14.07 9.148 1 94.75 82 LEU B N 1
ATOM 2154 C CA . LEU B 1 82 ? -16.812 14.828 8.781 1 94.75 82 LEU B CA 1
ATOM 2155 C C . LEU B 1 82 ? -17.516 14.203 7.582 1 94.75 82 LEU B C 1
ATOM 2157 O O . LEU B 1 82 ? -18.734 14.055 7.574 1 94.75 82 LEU B O 1
ATOM 2161 N N . GLU B 1 83 ? -16.719 13.844 6.625 1 95.75 83 GLU B N 1
ATOM 2162 C CA . GLU B 1 83 ? -17.312 13.32 5.402 1 95.75 83 GLU B CA 1
ATOM 2163 C C . GLU B 1 83 ? -17.859 11.914 5.613 1 95.75 83 GLU B C 1
ATOM 2165 O O . GLU B 1 83 ? -18.844 11.516 4.98 1 95.75 83 GLU B O 1
ATOM 2170 N N . ALA B 1 84 ? -17.203 11.141 6.484 1 96.31 84 ALA B N 1
ATOM 2171 C CA . ALA B 1 84 ? -17.797 9.859 6.863 1 96.31 84 ALA B CA 1
ATOM 2172 C C . ALA B 1 84 ? -19.156 10.055 7.52 1 96.31 84 ALA B C 1
ATOM 2174 O O . ALA B 1 84 ? -20.109 9.328 7.223 1 96.31 84 ALA B O 1
ATOM 2175 N N . MET B 1 85 ? -19.281 11.086 8.344 1 93.62 85 MET B N 1
ATOM 2176 C CA . MET B 1 85 ? -20.531 11.414 9.023 1 93.62 85 MET B CA 1
ATOM 2177 C C . MET B 1 85 ? -21.578 11.891 8.023 1 93.62 85 MET B C 1
ATOM 2179 O O . MET B 1 85 ? -22.734 11.461 8.078 1 93.62 85 MET B O 1
ATOM 2183 N N . ASP B 1 86 ? -21.156 12.703 7.113 1 92.81 86 ASP B N 1
ATOM 2184 C CA . ASP B 1 86 ? -22.047 13.211 6.082 1 92.81 86 ASP B CA 1
ATOM 2185 C C . ASP B 1 86 ? -22.641 12.07 5.266 1 92.81 86 ASP B C 1
ATOM 2187 O O . ASP B 1 86 ? -23.812 12.125 4.867 1 92.81 86 ASP B O 1
ATOM 2191 N N . ASN B 1 87 ? -21.891 11.07 5 1 94.31 87 ASN B N 1
ATOM 2192 C CA . ASN B 1 87 ? -22.297 9.953 4.148 1 94.31 87 ASN B CA 1
ATOM 2193 C C . ASN B 1 87 ? -22.891 8.812 4.969 1 94.31 87 ASN B C 1
ATOM 2195 O O . ASN B 1 87 ? -23.062 7.703 4.457 1 94.31 87 ASN B O 1
ATOM 2199 N N . LYS B 1 88 ? -23.016 9.016 6.219 1 94.5 88 LYS B N 1
ATOM 2200 C CA . LYS B 1 88 ? -23.656 8.086 7.145 1 94.5 88 LYS B CA 1
ATOM 2201 C C . LYS B 1 88 ? -22.859 6.793 7.262 1 94.5 88 LYS B C 1
ATOM 2203 O O . LYS B 1 88 ? -23.422 5.711 7.402 1 94.5 88 LYS B O 1
ATOM 2208 N N . ARG B 1 89 ? -21.609 6.836 7.047 1 97 89 ARG B N 1
ATOM 2209 C CA . ARG B 1 89 ? -20.703 5.734 7.312 1 97 89 ARG B CA 1
ATOM 2210 C C . ARG B 1 89 ? -20.203 5.758 8.758 1 97 89 ARG B C 1
ATOM 2212 O O . ARG B 1 89 ? -19.031 5.988 9.016 1 97 89 ARG B O 1
ATOM 2219 N N . TYR B 1 90 ? -21.016 5.367 9.609 1 96.12 90 TYR B N 1
ATOM 2220 C CA . TYR B 1 90 ? -20.797 5.586 11.039 1 96.12 90 TYR B CA 1
ATOM 2221 C C . TYR B 1 90 ? -19.719 4.648 11.578 1 96.12 90 TYR B C 1
ATOM 2223 O O . TYR B 1 90 ? -18.969 5.012 12.484 1 96.12 90 TYR B O 1
ATOM 2231 N N . ASP B 1 91 ? -19.656 3.457 11.008 1 96.69 91 ASP B N 1
ATOM 2232 C CA . ASP B 1 91 ? -18.594 2.555 11.43 1 96.69 91 ASP B CA 1
ATOM 2233 C C . ASP B 1 91 ? -17.219 3.137 11.102 1 96.69 91 ASP B C 1
ATOM 2235 O O . ASP B 1 91 ? -16.297 3.082 11.922 1 96.69 91 ASP B O 1
ATOM 2239 N N . ASP B 1 92 ? -17.156 3.697 9.938 1 97.31 92 ASP B N 1
ATOM 2240 C CA . ASP B 1 92 ? -15.914 4.355 9.547 1 97.31 92 ASP B CA 1
ATOM 2241 C C . ASP B 1 92 ? -15.617 5.555 10.438 1 97.31 92 ASP B C 1
ATOM 2243 O O . ASP B 1 92 ? -14.492 5.73 10.906 1 97.31 92 ASP B O 1
ATOM 2247 N N . ALA B 1 93 ? -16.625 6.32 10.648 1 97.38 93 ALA B N 1
ATOM 2248 C CA . ALA B 1 93 ? -16.469 7.52 11.469 1 97.38 93 ALA B CA 1
ATOM 2249 C C . ALA B 1 93 ? -15.992 7.164 12.875 1 97.38 93 ALA B C 1
ATOM 2251 O O . ALA B 1 93 ? -15.125 7.84 13.438 1 97.38 93 ALA B O 1
ATOM 2252 N N . LYS B 1 94 ? -16.594 6.156 13.352 1 97.12 94 LYS B N 1
ATOM 2253 C CA . LYS B 1 94 ? -16.203 5.711 14.688 1 97.12 94 LYS B CA 1
ATOM 2254 C C . LYS B 1 94 ? -14.75 5.258 14.719 1 97.12 94 LYS B C 1
ATOM 2256 O O . LYS B 1 94 ? -14.016 5.566 15.664 1 97.12 94 LYS B O 1
ATOM 2261 N N . SER B 1 95 ? -14.336 4.512 13.719 1 97.81 95 SER B N 1
ATOM 2262 C CA . SER B 1 95 ? -12.953 4.07 13.617 1 97.81 95 SER B CA 1
ATOM 2263 C C . SER B 1 95 ? -12 5.258 13.523 1 97.81 95 SER B C 1
ATOM 2265 O O . SER B 1 95 ? -10.953 5.27 14.172 1 97.81 95 SER B O 1
ATOM 2267 N N . ILE B 1 96 ? -12.336 6.258 12.773 1 98.25 96 ILE B N 1
ATOM 2268 C CA . ILE B 1 96 ? -11.516 7.453 12.609 1 98.25 96 ILE B CA 1
ATOM 2269 C C . ILE B 1 96 ? -11.445 8.219 13.93 1 98.25 96 ILE B C 1
ATOM 2271 O O . ILE B 1 96 ? -10.383 8.734 14.289 1 98.25 96 ILE B O 1
ATOM 2275 N N . LEU B 1 97 ? -12.578 8.281 14.609 1 97.81 97 LEU B N 1
ATOM 2276 C CA . LEU B 1 97 ? -12.672 8.984 15.883 1 97.81 97 LEU B CA 1
ATOM 2277 C C . LEU B 1 97 ? -11.641 8.461 16.875 1 97.81 97 LEU B C 1
ATOM 2279 O O . LEU B 1 97 ? -11 9.242 17.578 1 97.81 97 LEU B O 1
ATOM 2283 N N . LYS B 1 98 ? -11.438 7.234 16.875 1 97.75 98 LYS B N 1
ATOM 2284 C CA . LYS B 1 98 ? -10.477 6.625 17.797 1 97.75 98 LYS B CA 1
ATOM 2285 C C . LYS B 1 98 ? -9.055 7.109 17.5 1 97.75 98 LYS B C 1
ATOM 2287 O O . LYS B 1 98 ? -8.219 7.172 18.406 1 97.75 98 LYS B O 1
ATOM 2292 N N . GLU B 1 99 ? -8.82 7.508 16.297 1 97.56 99 GLU B N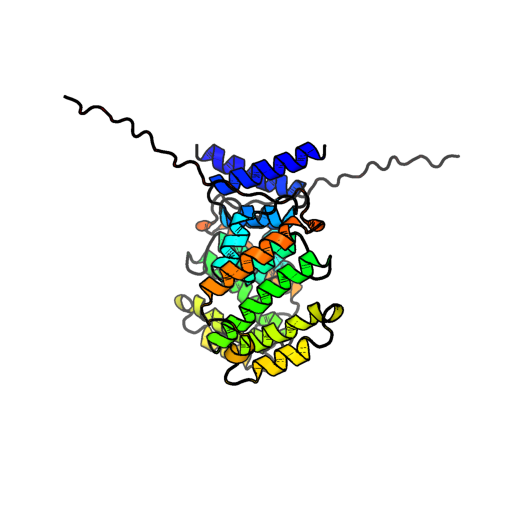 1
ATOM 2293 C CA . GLU B 1 99 ? -7.484 7.934 15.883 1 97.56 99 GLU B CA 1
ATOM 2294 C C . GLU B 1 99 ? -7.172 9.344 16.391 1 97.56 99 GLU B C 1
ATOM 2296 O O . GLU B 1 99 ? -6.016 9.758 16.406 1 97.56 99 GLU B O 1
ATOM 2301 N N . PHE B 1 100 ? -8.172 9.984 16.859 1 98 100 PHE B N 1
ATOM 2302 C CA . PHE B 1 100 ? -7.957 11.352 17.328 1 98 100 PHE B CA 1
ATOM 2303 C C . PHE B 1 100 ? -7.215 11.352 18.672 1 98 100 PHE B C 1
ATOM 2305 O O . PHE B 1 100 ? -6.75 12.398 19.125 1 98 100 PHE B O 1
ATOM 2312 N N . LYS B 1 101 ? -7.016 10.18 19.203 1 97.56 101 LYS B N 1
ATOM 2313 C CA . LYS B 1 101 ? -6.219 10.062 20.422 1 97.56 101 LYS B CA 1
ATOM 2314 C C . LYS B 1 101 ? -4.805 10.602 20.219 1 97.56 101 LYS B C 1
ATOM 2316 O O . LYS B 1 101 ? -4.18 11.109 21.141 1 97.56 101 LYS B O 1
ATOM 2321 N N . ASP B 1 102 ? -4.359 10.609 19.016 1 97.62 102 ASP B N 1
ATOM 2322 C CA . ASP B 1 102 ? -3.014 11.062 18.672 1 97.62 102 ASP B CA 1
ATOM 2323 C C . ASP B 1 102 ? -2.855 12.555 18.953 1 97.62 102 ASP B C 1
ATOM 2325 O O . ASP B 1 102 ? -1.736 13.07 19.016 1 97.62 102 ASP B O 1
ATOM 2329 N N . PHE B 1 103 ? -3.93 13.195 19.141 1 97.62 103 PHE B N 1
ATOM 2330 C CA . PHE B 1 103 ? -3.875 14.641 19.266 1 97.62 103 PHE B CA 1
ATOM 2331 C C . PHE B 1 103 ? -4.086 15.07 20.703 1 97.62 103 PHE B C 1
ATOM 2333 O O . PHE B 1 103 ? -4.152 16.266 21 1 97.62 103 PHE B O 1
ATOM 2340 N N . GLU B 1 104 ? -4.121 14.195 21.609 1 96 104 GLU B N 1
ATOM 2341 C CA . GLU B 1 104 ? -4.445 14.461 23.016 1 96 104 GLU B CA 1
ATOM 2342 C C . GLU B 1 104 ? -3.383 15.336 23.672 1 96 104 GLU B C 1
ATOM 2344 O O . GLU B 1 104 ? -3.672 16.047 24.625 1 96 104 GLU B O 1
ATOM 2349 N N . ARG B 1 105 ? -2.17 15.203 23.188 1 94.12 105 ARG B N 1
ATOM 2350 C CA . ARG B 1 105 ? -1.094 16.016 23.734 1 94.12 105 ARG B CA 1
ATOM 2351 C C . ARG B 1 105 ? -1.45 17.5 23.672 1 94.12 105 ARG B C 1
ATOM 2353 O O . ARG B 1 105 ? -1.149 18.25 24.594 1 94.12 105 ARG B O 1
ATOM 2360 N N . TYR B 1 106 ? -2.129 17.953 22.656 1 92.94 106 TYR B N 1
ATOM 2361 C CA . TYR B 1 106 ? -2.443 19.359 22.453 1 92.94 106 TYR B CA 1
ATOM 2362 C C . TYR B 1 106 ? -3.891 19.656 22.828 1 92.94 106 TYR B C 1
ATOM 2364 O O . TYR B 1 106 ? -4.234 20.797 23.156 1 92.94 106 TYR B O 1
ATOM 2372 N N . ASN B 1 107 ? -4.676 18.641 22.75 1 94.25 107 ASN B N 1
ATOM 2373 C CA . ASN B 1 107 ? -6.082 18.766 23.125 1 94.25 107 ASN B CA 1
ATOM 2374 C C . ASN B 1 107 ? -6.555 17.562 23.938 1 94.25 107 ASN B C 1
ATOM 2376 O O . ASN B 1 107 ? -7.121 16.609 23.375 1 94.25 107 ASN B O 1
ATOM 2380 N N . PRO B 1 108 ? -6.352 17.594 25.234 1 96.12 108 PRO B N 1
ATOM 2381 C CA . PRO B 1 108 ? -6.672 16.453 26.094 1 96.12 108 PRO B CA 1
ATOM 2382 C C . PRO B 1 108 ? -8.141 16.047 26.016 1 96.12 108 PRO B C 1
ATOM 2384 O O . PRO B 1 108 ? -8.5 14.922 26.375 1 96.12 108 PRO B O 1
ATOM 2387 N N . ASN B 1 109 ? -8.977 16.938 25.562 1 96.56 109 ASN B N 1
ATOM 2388 C CA . ASN B 1 109 ? -10.406 16.656 25.531 1 96.56 109 ASN B CA 1
ATOM 2389 C C . ASN B 1 109 ? -10.883 16.25 24.141 1 96.56 109 ASN B C 1
ATOM 2391 O O . ASN B 1 109 ? -12.086 16.172 23.891 1 96.56 109 ASN B O 1
ATOM 2395 N N . ILE B 1 110 ? -10 15.977 23.281 1 96.44 110 ILE B N 1
ATOM 2396 C CA . ILE B 1 110 ? -10.344 15.82 21.859 1 96.44 110 ILE B CA 1
ATOM 2397 C C . ILE B 1 110 ? -11.242 14.602 21.688 1 96.44 110 ILE B C 1
ATOM 2399 O O . ILE B 1 110 ? -12.211 14.641 20.922 1 96.44 110 ILE B O 1
ATOM 2403 N N . ILE B 1 111 ? -11.016 13.484 22.391 1 97.25 111 ILE B N 1
ATOM 2404 C CA . ILE B 1 111 ? -11.828 12.273 22.25 1 97.25 111 ILE B CA 1
ATOM 2405 C C . ILE B 1 111 ? -13.25 12.547 22.719 1 97.25 111 ILE B C 1
ATOM 2407 O O . ILE B 1 111 ? -14.219 12.148 22.062 1 97.25 111 ILE B O 1
ATOM 2411 N N . ALA B 1 112 ? -13.273 13.219 23.844 1 96.62 112 ALA B N 1
ATOM 2412 C CA . ALA B 1 112 ? -14.594 13.578 24.359 1 96.62 112 ALA B CA 1
ATOM 2413 C C . ALA B 1 112 ? -15.336 14.492 23.375 1 96.62 112 ALA B C 1
ATOM 2415 O O . ALA B 1 112 ? -16.531 14.297 23.125 1 96.62 112 ALA B O 1
ATOM 2416 N N . GLN B 1 113 ?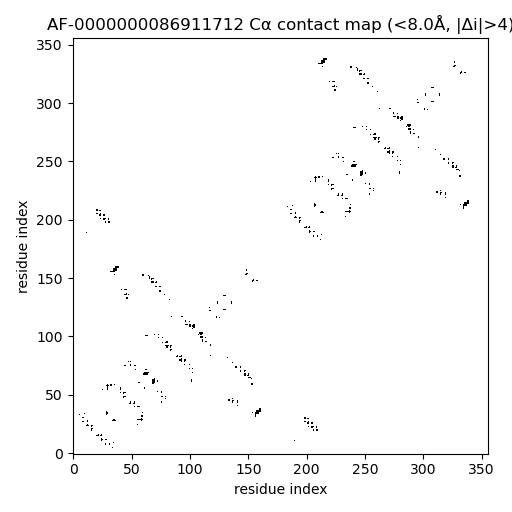 -14.695 15.492 22.891 1 94.19 113 GLN B N 1
ATOM 2417 C CA . GLN B 1 113 ? -15.273 16.422 21.938 1 94.19 113 GLN B CA 1
ATOM 2418 C C . GLN B 1 113 ? -15.75 15.703 20.672 1 94.19 113 GLN B C 1
ATOM 2420 O O . GLN B 1 113 ? -16.859 15.93 20.203 1 94.19 113 GLN B O 1
ATOM 2425 N N . MET B 1 114 ? -14.922 14.82 20.125 1 95.06 114 MET B N 1
ATOM 2426 C CA . MET B 1 114 ? -15.266 14.094 18.922 1 95.06 114 MET B CA 1
ATOM 2427 C C . MET B 1 114 ? -16.438 13.133 19.172 1 95.06 114 MET B C 1
ATOM 2429 O O . MET B 1 114 ? -17.281 12.938 18.297 1 95.06 114 MET B O 1
ATOM 2433 N N . THR B 1 115 ? -16.453 12.492 20.328 1 96.19 115 THR B N 1
ATOM 2434 C CA . THR B 1 115 ? -17.562 11.617 20.688 1 96.19 115 THR B CA 1
ATOM 2435 C C . THR B 1 115 ? -18.875 12.391 20.75 1 96.19 115 THR B C 1
ATOM 2437 O O . THR B 1 115 ? -19.906 11.922 20.25 1 96.19 115 THR B O 1
ATOM 2440 N N . GLU B 1 116 ? -18.812 13.531 21.344 1 93.5 116 GLU B N 1
ATOM 2441 C CA . GLU B 1 116 ? -20 14.391 21.375 1 93.5 116 GLU B CA 1
ATOM 2442 C C . GLU B 1 116 ? -20.484 14.734 19.969 1 93.5 116 GLU B C 1
ATOM 2444 O O . GLU B 1 116 ? -21.672 14.672 19.688 1 93.5 116 GLU B O 1
ATOM 2449 N N . LEU B 1 117 ? -19.609 15.102 19.188 1 91.88 117 LEU B N 1
ATOM 2450 C CA . LEU B 1 117 ? -19.953 15.43 17.812 1 91.88 117 LEU B CA 1
ATOM 2451 C C . LEU B 1 117 ? -20.562 14.234 17.094 1 91.88 117 LEU B C 1
ATOM 2453 O O . LEU B 1 117 ? -21.547 14.375 16.359 1 91.88 117 LEU B O 1
ATOM 2457 N N . PHE B 1 118 ? -20.047 13.062 17.328 1 94.75 118 PHE B N 1
ATOM 2458 C CA . PHE B 1 118 ? -20.516 11.812 16.719 1 94.75 118 PHE B CA 1
ATOM 2459 C C . PHE B 1 118 ? -21.953 11.523 17.141 1 94.75 118 PHE B C 1
ATOM 2461 O O . PHE B 1 118 ? -22.75 11.031 16.328 1 94.75 118 PHE B O 1
ATOM 2468 N N . ASP B 1 119 ? -22.297 11.875 18.266 1 93 119 ASP B N 1
ATOM 2469 C CA . ASP B 1 119 ? -23.609 11.531 18.828 1 93 119 ASP B CA 1
ATOM 2470 C C . ASP B 1 119 ? -24.656 12.57 18.469 1 93 119 ASP B C 1
ATOM 2472 O O . ASP B 1 119 ? -25.844 12.352 18.656 1 93 119 ASP B O 1
ATOM 2476 N N . LEU B 1 120 ? -24.203 13.602 17.906 1 87.69 120 LEU B N 1
ATOM 2477 C CA . LEU B 1 120 ? -25.125 14.68 17.578 1 87.69 120 LEU B CA 1
ATOM 2478 C C . LEU B 1 120 ? -25.922 14.344 16.312 1 87.69 120 LEU B C 1
ATOM 2480 O O . LEU B 1 120 ? -25.359 13.875 15.328 1 87.69 120 LEU B O 1
ATOM 2484 N N . GLU B 1 121 ? -27.188 14.57 16.266 1 80.06 121 GLU B N 1
ATOM 2485 C CA . GLU B 1 121 ? -28.047 14.367 15.094 1 80.06 121 GLU B CA 1
ATOM 2486 C C . GLU B 1 121 ? -27.719 15.375 13.992 1 80.06 121 GLU B C 1
ATOM 2488 O O . GLU B 1 121 ? -27.625 15.008 12.82 1 80.06 121 GLU B O 1
ATOM 2493 N N . LYS B 1 122 ? -27.516 16.641 14.453 1 82.38 122 LYS B N 1
ATOM 2494 C CA . LYS B 1 122 ? -27.156 17.688 13.516 1 82.38 122 LYS B CA 1
ATOM 2495 C C . LYS B 1 122 ? -25.719 18.172 13.766 1 82.38 122 LYS B C 1
ATOM 2497 O O . LYS B 1 122 ? -25.516 19.328 14.109 1 82.38 122 LYS B O 1
ATOM 2502 N N . PHE B 1 123 ? -24.812 17.266 13.453 1 86.56 123 PHE B N 1
ATOM 2503 C CA . PHE B 1 123 ? -23.422 17.531 13.805 1 86.56 123 PHE B CA 1
ATOM 2504 C C . PHE B 1 123 ? -22.875 18.703 13.016 1 86.56 123 PHE B C 1
ATOM 2506 O O . PHE B 1 123 ? -22 19.438 13.5 1 86.56 123 PHE B O 1
ATOM 2513 N N . ARG B 1 124 ? -23.453 19 11.844 1 83.81 124 ARG B N 1
ATOM 2514 C CA . ARG B 1 124 ? -22.969 20.109 11.016 1 83.81 124 ARG B CA 1
ATOM 2515 C C . ARG B 1 124 ? -23.312 21.453 11.641 1 83.81 124 ARG B C 1
ATOM 2517 O O . ARG B 1 124 ? -22.562 22.422 11.477 1 83.81 124 ARG B O 1
ATOM 2524 N N . SER B 1 125 ? -24.359 21.531 12.281 1 79.31 125 SER B N 1
ATOM 2525 C CA . SER B 1 125 ? -24.734 22.781 12.945 1 79.31 125 SER B CA 1
ATOM 2526 C C . SER B 1 125 ? -23.734 23.141 14.039 1 79.31 125 SER B C 1
ATOM 2528 O O . SER B 1 125 ? -23.547 24.328 14.344 1 79.31 125 SER B O 1
ATOM 2530 N N . PHE B 1 126 ? -23.078 22.172 14.5 1 73.44 126 PHE B N 1
ATOM 2531 C CA . PHE B 1 126 ? -22.109 22.391 15.562 1 73.44 126 PHE B CA 1
ATOM 2532 C C . PHE B 1 126 ? -20.75 22.781 14.992 1 73.44 126 PHE B C 1
ATOM 2534 O O . PHE B 1 126 ? -20.047 23.594 15.578 1 73.44 126 PHE B O 1
ATOM 2541 N N . GLU B 1 127 ? -20.438 22.344 13.836 1 70.31 127 GLU B N 1
ATOM 2542 C CA . GLU B 1 127 ? -19.109 22.562 13.266 1 70.31 127 GLU B CA 1
ATOM 2543 C C . GLU B 1 127 ? -19.047 23.891 12.516 1 70.31 127 GLU B C 1
ATOM 2545 O O . GLU B 1 127 ? -17.953 24.438 12.297 1 70.31 127 GLU B O 1
ATOM 2550 N N . GLY B 1 128 ? -20.219 24.484 12.305 1 70.19 128 GLY B N 1
ATOM 2551 C CA . GLY B 1 128 ? -20.25 25.75 11.578 1 70.19 128 GLY B CA 1
ATOM 2552 C C . GLY B 1 128 ? -19.75 25.625 10.148 1 70.19 128 GLY B C 1
ATOM 2553 O O . GLY B 1 128 ? -19.203 26.578 9.586 1 70.19 128 GLY B O 1
ATOM 2554 N N . LEU B 1 129 ? -19.797 24.406 9.617 1 71.25 129 LEU B N 1
ATOM 2555 C CA . LEU B 1 129 ? -19.328 24.234 8.25 1 71.25 129 LEU B CA 1
ATOM 2556 C C . LEU B 1 129 ? -20.5 24.188 7.273 1 71.25 129 LEU B C 1
ATOM 2558 O O . LEU B 1 129 ? -21.594 23.766 7.641 1 71.25 129 LEU B O 1
ATOM 2562 N N . PRO B 1 130 ? -20.328 24.75 6.102 1 70.25 130 PRO B N 1
ATOM 2563 C CA . PRO B 1 130 ? -21.391 24.922 5.105 1 70.25 130 PRO B CA 1
ATOM 2564 C C . PRO B 1 130 ? -21.953 23.578 4.625 1 70.25 130 PRO B C 1
ATOM 2566 O O . PRO B 1 130 ? -23.062 23.547 4.07 1 70.25 130 PRO B O 1
ATOM 2569 N N . GLY B 1 131 ? -21.266 22.609 4.816 1 77.88 131 GLY B N 1
ATOM 2570 C CA . GLY B 1 131 ? -21.781 21.328 4.352 1 77.88 131 GLY B CA 1
ATOM 2571 C C . GLY B 1 131 ? -21.422 21.031 2.904 1 77.88 131 GLY B C 1
ATOM 2572 O O . GLY B 1 131 ? -22.109 20.266 2.23 1 77.88 131 GLY B O 1
ATOM 2573 N N . ASP B 1 132 ? -20.562 21.797 2.326 1 90.88 132 ASP B N 1
ATOM 2574 C CA . ASP B 1 132 ? -19.984 21.531 1.014 1 90.88 132 ASP B CA 1
ATOM 2575 C C . ASP B 1 132 ? -18.562 21 1.142 1 90.88 132 ASP B C 1
ATOM 2577 O O . ASP B 1 132 ? -17.609 21.766 1.305 1 90.88 132 ASP B O 1
ATOM 2581 N N . PRO B 1 133 ? -18.469 19.75 0.977 1 93.19 133 PRO B N 1
ATOM 2582 C CA . PRO B 1 133 ? -17.188 19.109 1.268 1 93.19 133 PRO B CA 1
ATOM 2583 C C . PRO B 1 133 ? -16.047 19.672 0.427 1 93.19 133 PRO B C 1
ATOM 2585 O O . PRO B 1 133 ? -14.945 19.891 0.941 1 93.19 133 PRO B O 1
ATOM 2588 N N . GLU B 1 134 ? -16.281 19.875 -0.853 1 94 134 GLU B N 1
ATOM 2589 C CA . GLU B 1 134 ? -15.203 20.359 -1.71 1 94 134 GLU B CA 1
ATOM 2590 C C . GLU B 1 134 ? -14.766 21.766 -1.291 1 94 134 GLU B C 1
ATOM 2592 O O . GLU B 1 134 ? -13.57 22.062 -1.24 1 94 134 GLU B O 1
ATOM 2597 N N . LEU B 1 135 ? -15.68 22.609 -1.045 1 93.38 135 LEU B N 1
ATOM 2598 C CA . LEU B 1 135 ? -15.367 23.953 -0.6 1 93.38 135 LEU B CA 1
ATOM 2599 C C . LEU B 1 135 ? -14.633 23.922 0.738 1 93.38 135 LEU B C 1
ATOM 2601 O O . LEU B 1 135 ? -13.703 24.703 0.956 1 93.38 135 LEU B O 1
ATOM 2605 N N . GLU B 1 136 ? -15.039 23.125 1.569 1 94.69 136 GLU B N 1
ATOM 2606 C CA . GLU B 1 136 ? -14.422 22.984 2.883 1 94.69 136 GLU B CA 1
ATOM 2607 C C . GLU B 1 136 ? -12.992 22.469 2.77 1 94.69 136 GLU B C 1
ATOM 2609 O O . GLU B 1 136 ? -12.094 22.922 3.484 1 94.69 136 GLU B O 1
ATOM 2614 N N . ARG B 1 137 ? -12.773 21.516 1.854 1 97.12 137 ARG B N 1
ATOM 2615 C CA . ARG B 1 137 ? -11.422 21 1.646 1 97.12 137 ARG B CA 1
ATOM 2616 C C . ARG B 1 137 ? -10.508 22.078 1.074 1 97.12 137 ARG B C 1
ATOM 2618 O O . ARG B 1 137 ? -9.352 22.188 1.476 1 97.12 137 ARG B O 1
ATOM 2625 N N . ARG B 1 138 ? -10.984 22.859 0.213 1 96.06 138 ARG B N 1
ATOM 2626 C CA . ARG B 1 138 ? -10.172 23.906 -0.379 1 96.06 138 ARG B CA 1
ATOM 2627 C C . ARG B 1 138 ? -9.781 24.953 0.666 1 96.06 138 ARG B C 1
ATOM 2629 O O . ARG B 1 138 ? -8.656 25.438 0.664 1 96.06 138 ARG B O 1
ATOM 2636 N N . ALA B 1 139 ? -10.75 25.266 1.466 1 94.88 139 ALA B N 1
ATOM 2637 C CA . ALA B 1 139 ? -10.445 26.188 2.553 1 94.88 139 ALA B CA 1
ATOM 2638 C C . ALA B 1 139 ? -9.406 25.609 3.5 1 94.88 139 ALA B C 1
ATOM 2640 O O . ALA B 1 139 ? -8.461 26.297 3.906 1 94.88 139 ALA B O 1
ATOM 2641 N N . ALA B 1 140 ? -9.539 24.375 3.84 1 96.69 140 ALA B N 1
ATOM 2642 C CA . ALA B 1 140 ? -8.609 23.703 4.738 1 96.69 140 ALA B CA 1
ATOM 2643 C C . ALA B 1 140 ? -7.227 23.594 4.109 1 96.69 140 ALA B C 1
ATOM 2645 O O . ALA B 1 140 ? -6.215 23.625 4.812 1 96.69 140 ALA B O 1
ATOM 2646 N N . TRP B 1 141 ? -7.227 23.469 2.756 1 97.88 141 TRP B N 1
ATOM 2647 C CA . TRP B 1 141 ? -5.953 23.344 2.057 1 97.88 141 TRP B CA 1
ATOM 2648 C C . TRP B 1 141 ? -5.086 24.578 2.283 1 97.88 141 TRP B C 1
ATOM 2650 O O . TRP B 1 141 ? -3.865 24.469 2.422 1 97.88 141 TRP B O 1
ATOM 2660 N N . GLU B 1 142 ? -5.656 25.719 2.391 1 96.38 142 GLU B N 1
ATOM 2661 C CA . GLU B 1 142 ? -4.891 26.938 2.629 1 96.38 142 GLU B CA 1
ATOM 2662 C C . GLU B 1 142 ? -4.176 26.891 3.977 1 96.38 142 GLU B C 1
ATOM 2664 O O . GLU B 1 142 ? -3.037 27.344 4.098 1 96.38 142 GLU B O 1
ATOM 2669 N N . HIS B 1 143 ? -4.797 26.266 4.891 1 96 143 HIS B N 1
ATOM 2670 C CA . HIS B 1 143 ? -4.164 26.078 6.191 1 96 143 HIS B CA 1
ATOM 2671 C C . HIS B 1 143 ? -3.078 25 6.117 1 96 143 HIS B C 1
ATOM 2673 O O . HIS B 1 143 ? -1.979 25.203 6.645 1 96 143 HIS B O 1
ATOM 2679 N N . ILE B 1 144 ? -3.42 23.938 5.445 1 98.56 144 ILE B N 1
ATOM 2680 C CA . ILE B 1 144 ? -2.473 22.844 5.32 1 98.56 144 ILE B CA 1
ATOM 2681 C C . ILE B 1 144 ? -1.195 23.328 4.641 1 98.56 144 ILE B C 1
ATOM 2683 O O . ILE B 1 144 ? -0.089 23.016 5.082 1 98.56 144 ILE B O 1
ATOM 2687 N N . LYS B 1 145 ? -1.414 24.078 3.666 1 97.31 145 LYS B N 1
ATOM 2688 C CA . LYS B 1 145 ? -0.28 24.594 2.908 1 97.31 145 LYS B CA 1
ATOM 2689 C C . LYS B 1 145 ? 0.651 25.406 3.803 1 97.31 145 LYS B C 1
ATOM 2691 O O . LYS B 1 145 ? 1.875 25.312 3.691 1 97.31 145 LYS B O 1
ATOM 2696 N N . LYS B 1 146 ? 0.132 26.203 4.688 1 97.88 146 LYS B N 1
ATOM 2697 C CA . LYS B 1 146 ? 0.924 26.984 5.625 1 97.88 146 LYS B CA 1
ATOM 2698 C C . LYS B 1 146 ? 1.734 26.094 6.551 1 97.88 146 LYS B C 1
ATOM 2700 O O . LYS B 1 146 ? 2.914 26.344 6.801 1 97.88 146 LYS B O 1
ATOM 2705 N N . TYR B 1 147 ? 1.111 25.062 7 1 98.44 147 TYR B N 1
ATOM 2706 C CA . TYR B 1 147 ? 1.796 24.141 7.898 1 98.44 147 TYR B CA 1
ATOM 2707 C C . TYR B 1 147 ? 2.865 23.344 7.156 1 98.44 147 TYR B C 1
ATOM 2709 O O . TYR B 1 147 ? 3.904 23.016 7.727 1 98.44 147 TYR B O 1
ATOM 2717 N N . LEU B 1 148 ? 2.613 23.062 5.863 1 98.31 148 LEU B N 1
ATOM 2718 C CA . LEU B 1 148 ? 3.621 22.375 5.062 1 98.31 148 LEU B CA 1
ATOM 2719 C C . LEU B 1 148 ? 4.879 23.219 4.93 1 98.31 148 LEU B C 1
ATOM 2721 O O . LEU B 1 148 ? 5.992 22.734 5.137 1 98.31 148 LEU B O 1
ATOM 2725 N N . LYS B 1 149 ? 4.715 24.438 4.688 1 97.31 149 LYS B N 1
ATOM 2726 C CA . LYS B 1 149 ? 5.828 25.359 4.469 1 97.31 149 LYS B CA 1
ATOM 2727 C C . LYS B 1 149 ? 6.609 25.594 5.758 1 97.31 149 LYS B C 1
ATOM 2729 O O . LYS B 1 149 ? 7.832 25.766 5.73 1 97.31 149 LYS B O 1
ATOM 2734 N N . ALA B 1 150 ? 5.91 25.547 6.824 1 98.12 150 ALA B N 1
ATOM 2735 C CA . ALA B 1 150 ? 6.531 25.859 8.109 1 98.12 150 ALA B CA 1
ATOM 2736 C C . ALA B 1 150 ? 7.082 24.594 8.766 1 98.12 150 ALA B C 1
ATOM 2738 O O . ALA B 1 150 ? 7.77 24.672 9.789 1 98.12 150 ALA B O 1
ATOM 2739 N N . ASN B 1 151 ? 6.852 23.438 8.234 1 98.31 151 ASN B N 1
ATOM 2740 C CA . ASN B 1 151 ? 7.219 22.156 8.852 1 98.31 151 ASN B CA 1
ATOM 2741 C C . ASN B 1 151 ? 8.719 21.906 8.766 1 98.31 151 ASN B C 1
ATOM 2743 O O . ASN B 1 151 ? 9.273 21.781 7.668 1 98.31 151 ASN B O 1
ATOM 2747 N N . PRO B 1 152 ? 9.391 21.828 9.898 1 98.19 152 PRO B N 1
ATOM 2748 C CA . PRO B 1 152 ? 10.836 21.609 9.883 1 98.19 152 PRO B CA 1
ATOM 2749 C C . PRO B 1 152 ? 11.234 20.297 9.211 1 98.19 152 PRO B C 1
ATOM 2751 O O . PRO B 1 152 ? 12.32 20.203 8.633 1 98.19 152 PRO B O 1
ATOM 2754 N N . ARG B 1 153 ? 10.375 19.25 9.234 1 98.06 153 ARG B N 1
ATOM 2755 C CA . ARG B 1 153 ? 10.68 17.953 8.641 1 98.06 153 ARG B CA 1
ATOM 2756 C C . ARG B 1 153 ? 10.609 18.016 7.117 1 98.06 153 ARG B C 1
ATOM 2758 O O . ARG B 1 153 ? 11.086 17.109 6.43 1 98.06 153 ARG B O 1
ATOM 2765 N N . LEU B 1 154 ? 10.039 19.109 6.621 1 97.94 154 LEU B N 1
ATOM 2766 C CA . LEU B 1 154 ? 9.836 19.219 5.18 1 97.94 154 LEU B CA 1
ATOM 2767 C C . LEU B 1 154 ? 10.727 20.297 4.582 1 97.94 154 LEU B C 1
ATOM 2769 O O . LEU B 1 154 ? 10.695 20.547 3.375 1 97.94 154 LEU B O 1
ATOM 2773 N N . ALA B 1 155 ? 11.5 20.906 5.395 1 96.12 155 ALA B N 1
ATOM 2774 C CA . ALA B 1 155 ? 12.406 21.969 4.926 1 96.12 155 ALA B CA 1
ATOM 2775 C C . ALA B 1 155 ? 13.297 21.453 3.803 1 96.12 155 ALA B C 1
ATOM 2777 O O . ALA B 1 155 ? 13.953 20.406 3.941 1 96.12 155 ALA B O 1
ATOM 2778 N N . GLY B 1 156 ? 13.312 22.109 2.666 1 95 156 GLY B N 1
ATOM 2779 C CA . GLY B 1 156 ? 14.164 21.75 1.543 1 95 156 GLY B CA 1
ATOM 2780 C C . GLY B 1 156 ? 13.609 20.609 0.715 1 95 156 GLY B C 1
ATOM 2781 O O . GLY B 1 156 ? 14.242 20.172 -0.249 1 95 156 GLY B O 1
ATOM 2782 N N . LYS B 1 157 ? 12.438 20.141 1.07 1 96.94 157 LYS B N 1
ATOM 2783 C CA . LYS B 1 157 ? 11.922 18.938 0.401 1 96.94 157 LYS B CA 1
ATOM 2784 C C . LYS B 1 157 ? 10.734 19.281 -0.49 1 96.94 157 LYS B C 1
ATOM 2786 O O . LYS B 1 157 ? 10.359 18.5 -1.366 1 96.94 157 LYS B O 1
ATOM 2791 N N . LEU B 1 158 ? 10.094 20.422 -0.285 1 96.56 158 LEU B N 1
ATOM 2792 C CA . LEU B 1 158 ? 8.852 20.75 -0.981 1 96.56 158 LEU B CA 1
ATOM 2793 C C . LEU B 1 158 ? 9.125 21.062 -2.449 1 96.56 158 LEU B C 1
ATOM 2795 O O . LEU B 1 158 ? 10.016 21.844 -2.77 1 96.56 158 LEU B O 1
ATOM 2799 N N . ARG B 1 159 ? 8.359 20.375 -3.309 1 91.38 159 ARG B N 1
ATOM 2800 C CA . ARG B 1 159 ? 8.477 20.594 -4.746 1 91.38 159 ARG B CA 1
ATOM 2801 C C . ARG B 1 159 ? 7.102 20.781 -5.383 1 91.38 159 ARG B C 1
ATOM 2803 O O . ARG B 1 159 ? 6.168 20.031 -5.09 1 91.38 159 ARG B O 1
ATOM 2810 N N . TYR B 1 160 ? 6.949 21.906 -6.195 1 77.5 160 TYR B N 1
ATOM 2811 C CA . TYR B 1 160 ? 5.762 22.078 -7.027 1 77.5 160 TYR B CA 1
ATOM 2812 C C . TYR B 1 160 ? 6.02 21.594 -8.453 1 77.5 160 TYR B C 1
ATOM 2814 O O . TYR B 1 160 ? 7.074 21.875 -9.023 1 77.5 160 TYR B O 1
ATOM 2822 N N . GLN B 1 161 ? 5.57 20.391 -8.836 1 63.84 161 GLN B N 1
ATOM 2823 C CA . GLN B 1 161 ? 5.77 20.031 -10.234 1 63.84 161 GLN B CA 1
ATOM 2824 C C . GLN B 1 161 ? 5.051 21 -11.164 1 63.84 161 GLN B C 1
ATOM 2826 O O . GLN B 1 161 ? 3.879 21.328 -10.945 1 63.84 161 GLN B O 1
ATOM 2831 N N . VAL B 1 162 ? 5.656 21.859 -11.844 1 51.84 162 VAL B N 1
ATOM 2832 C CA . VAL B 1 162 ? 5.102 22.719 -12.875 1 51.84 162 VAL B CA 1
ATOM 2833 C C . VAL B 1 162 ? 4.41 21.875 -13.945 1 51.84 162 VAL B C 1
ATOM 2835 O O . VAL B 1 162 ? 4.863 20.766 -14.258 1 51.84 162 VAL B O 1
ATOM 2838 N N . GLY B 1 163 ? 3.184 22.062 -14.391 1 43.28 163 GLY B N 1
ATOM 2839 C CA . GLY B 1 163 ? 2.418 21.453 -15.469 1 43.28 163 GLY B CA 1
ATOM 2840 C C . GLY B 1 163 ? 3.285 20.938 -16.594 1 43.28 163 GLY B C 1
ATOM 2841 O O . GLY B 1 163 ? 4.391 21.438 -16.812 1 43.28 163 GLY B O 1
ATOM 2842 N N . SER B 1 164 ? 3.23 19.656 -17 1 37.88 164 SER B N 1
ATOM 2843 C CA . SER B 1 164 ? 3.65 19.312 -18.359 1 37.88 164 SER B CA 1
ATOM 2844 C C . SER B 1 164 ? 3.434 20.484 -19.312 1 37.88 164 SER B C 1
ATOM 2846 O O . SER B 1 164 ? 2.434 21.188 -19.219 1 37.88 164 SER B O 1
ATOM 2848 N N . PRO B 1 165 ? 4.316 21.094 -20.094 1 33.34 165 PRO B N 1
ATOM 2849 C CA . PRO B 1 165 ? 3.896 21.859 -21.266 1 33.34 165 PRO B CA 1
ATOM 2850 C C . PRO B 1 165 ? 2.748 21.188 -22.031 1 33.34 165 PRO B C 1
ATOM 2852 O O . PRO B 1 165 ? 2.617 19.969 -22 1 33.34 165 PRO B O 1
ATOM 2855 N N . ASN B 1 166 ? 1.478 21.719 -22.141 1 31.03 166 ASN B N 1
ATOM 2856 C CA . ASN B 1 166 ? 0.571 21.391 -23.234 1 31.03 166 ASN B CA 1
ATOM 2857 C C . ASN B 1 166 ? 1.334 21.016 -24.5 1 31.03 166 ASN B C 1
ATOM 2859 O O . ASN B 1 166 ? 2.012 21.859 -25.078 1 31.03 166 ASN B O 1
ATOM 2863 N N . PHE B 1 167 ? 1.9 19.953 -24.641 1 27.67 167 PHE B N 1
ATOM 2864 C CA . PHE B 1 167 ? 2.182 19.562 -26.016 1 27.67 167 PHE B CA 1
ATOM 2865 C C . PHE B 1 167 ? 0.986 19.844 -26.906 1 27.67 167 PHE B C 1
ATOM 2867 O O . PHE B 1 167 ? -0.033 19.156 -26.844 1 27.67 167 PHE B O 1
ATOM 2874 N N . ARG B 1 168 ? 0.639 21.109 -27.188 1 28.89 168 ARG B N 1
ATOM 2875 C CA . ARG B 1 168 ? -0.16 21.484 -28.344 1 28.89 168 ARG B CA 1
ATOM 2876 C C . ARG B 1 168 ? 0.238 20.656 -29.562 1 28.89 168 ARG B C 1
ATOM 2878 O O . ARG B 1 168 ? 1.37 20.75 -30.047 1 28.89 168 ARG B O 1
ATOM 2885 N N . GLY B 1 169 ? -0.121 19.359 -29.547 1 26.11 169 GLY B N 1
ATOM 2886 C CA . GLY B 1 16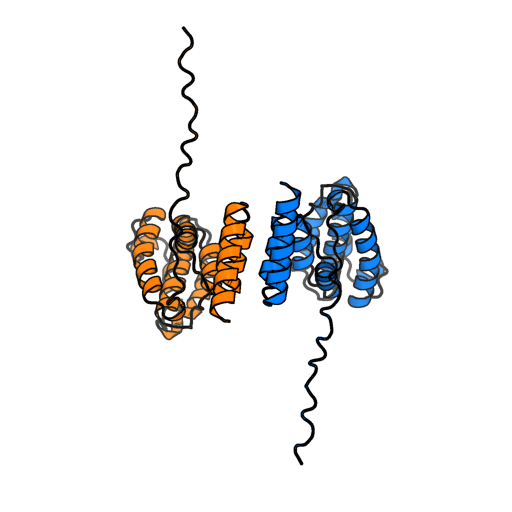9 ? -0.115 18.641 -30.812 1 26.11 169 GLY B CA 1
ATOM 2887 C C . GLY B 1 169 ? -0.386 19.531 -32 1 26.11 169 GLY B C 1
ATOM 2888 O O . GLY B 1 169 ? -1.368 20.281 -32.031 1 26.11 169 GLY B O 1
ATOM 2889 N N . PHE B 1 170 ? 0.693 20.094 -32.5 1 27.88 170 PHE B N 1
ATOM 2890 C CA . PHE B 1 170 ? 0.674 20.734 -33.812 1 27.88 170 PHE B CA 1
ATOM 2891 C C . PHE B 1 170 ? -0.142 19.922 -34.812 1 27.88 170 PHE B C 1
ATOM 2893 O O . PHE B 1 170 ? 0.309 18.875 -35.281 1 27.88 170 PHE B O 1
ATOM 2900 N N . LEU B 1 171 ? -1.369 19.594 -34.375 1 29.45 171 LEU B N 1
ATOM 2901 C CA . LEU B 1 171 ? -2.119 19.094 -35.531 1 29.45 171 LEU B CA 1
ATOM 2902 C C . LEU B 1 171 ? -1.961 20.016 -36.719 1 29.45 171 LEU B C 1
ATOM 2904 O O . LEU B 1 171 ? -2.156 21.219 -36.594 1 29.45 171 LEU B O 1
ATOM 2908 N N . PRO B 1 172 ? -0.981 19.625 -37.469 1 27.56 172 PRO B N 1
ATOM 2909 C CA . PRO B 1 172 ? -0.947 20.406 -38.719 1 27.56 172 PRO B CA 1
ATOM 2910 C C . PRO B 1 172 ? -2.34 20.688 -39.281 1 27.56 172 PRO B C 1
ATOM 2912 O O . PRO B 1 172 ? -3.195 19.797 -39.281 1 27.56 172 PRO B O 1
ATOM 2915 N N . VAL B 1 173 ? -2.883 21.844 -38.938 1 28.22 173 VAL B N 1
ATOM 2916 C CA . VAL B 1 173 ? -4.094 22.266 -39.625 1 28.22 173 VAL B CA 1
ATOM 2917 C C . VAL B 1 173 ? -3.953 21.984 -41.125 1 28.22 173 VAL B C 1
ATOM 2919 O O . VAL B 1 173 ? -3.078 22.547 -41.781 1 28.22 173 VAL B O 1
ATOM 2922 N N . VAL B 1 174 ? -4.16 20.688 -41.469 1 31.23 174 VAL B N 1
ATOM 2923 C CA . VAL B 1 174 ? -4.258 20.391 -42.906 1 31.23 174 VAL B CA 1
ATOM 2924 C C . VAL B 1 174 ? -5.277 21.312 -43.562 1 31.23 174 VAL B C 1
ATOM 2926 O O . VAL B 1 174 ? -6.406 21.438 -43.094 1 31.23 174 VAL B O 1
ATOM 2929 N N . PRO B 1 175 ? -4.742 22.328 -44.156 1 29.58 175 PRO B N 1
ATOM 2930 C CA . PRO B 1 175 ? -5.641 23.234 -44.844 1 29.58 175 PRO B CA 1
ATOM 2931 C C . PRO B 1 175 ? -6.762 22.5 -45.594 1 29.58 175 PRO B C 1
ATOM 2933 O O . PRO B 1 175 ? -6.594 21.344 -45.969 1 29.58 175 PRO B O 1
ATOM 2936 N N . PRO B 1 176 ? -8.047 22.906 -45.25 1 30.47 176 PRO B N 1
ATOM 2937 C CA . PRO B 1 176 ? -9.141 22.328 -46.031 1 30.47 176 PRO B CA 1
ATOM 2938 C C . PRO B 1 176 ? -8.805 22.203 -47.531 1 30.47 176 PRO B C 1
ATOM 2940 O O . PRO B 1 176 ? -8.188 23.109 -48.094 1 30.47 176 PRO B O 1
ATOM 2943 N N . THR B 1 177 ? -8.367 21 -47.938 1 29.39 177 THR B N 1
ATOM 2944 C CA . THR B 1 177 ? -8.234 20.875 -49.375 1 29.39 177 THR B CA 1
ATOM 2945 C C . THR B 1 177 ? -9.414 21.516 -50.094 1 29.39 177 THR B C 1
ATOM 2947 O O . THR B 1 177 ? -10.57 21.234 -49.781 1 29.39 177 THR B O 1
ATOM 2950 N N . GLN B 1 178 ? -9.148 22.516 -50.906 1 26.98 178 GLN B N 1
ATOM 2951 C CA . GLN B 1 178 ? -10.102 22.938 -51.938 1 26.98 178 GLN B CA 1
ATOM 2952 C C . GLN B 1 178 ? -10.539 21.75 -52.781 1 26.98 178 GLN B C 1
ATOM 2954 O O . GLN B 1 178 ? -9.719 20.906 -53.188 1 26.98 178 GLN B O 1
#

Organism: Prunus avium (NCBI:txid42229)

pLDDT: mean 88.37, std 20.05, range [26.11, 98.75]

Sequence (356 aa):
MAGTHRDSILSIIQFLEGANLHESARKVERESGLFFNLNYFEDCFIRGAFQKAEEYVSGFTTVHDNYCSTRIIHEIRWHKFLEAMDNKRYDDAKSILKEFKDFERYNPNIIAQMTELFDLEKFRSFEGLPGDPELERRAAWEHIKKYLKANPRLAGKLRYQVGSPNFRGFLPVVPPTQMAGTHRDSILSIIQFLEGANLHESARKVERESGLFFNLNYFEDCFIRGAFQKAEEYVSGFTTVHDNYCSTRIIHEIRWHKFLEAMDNKRYDDAKSILKEFKDFERYNPNIIAQMTELFDLEKFRSFEGLPGDPELERRAAWEHIKKYLKANPRLAGKLRYQVGSPNFRGFLPVVPPTQ

InterPro domains:
  IPR006594 LIS1 homology motif [PS50896] (4-36)
  IPR054080 TPR1-like, CTLH-containing domain [PF21889] (37-158)

Radius of gyration: 25.79 Å; Cα contacts (8 Å, |Δi|>4): 343; chains: 2; bounding box: 84×62×78 Å

Secondary structure (DSSP, 8-state):
-HHHHHHHHHHHHHHHHHTT-HHHHHHHHHHH-S-EEHHHHHHHHHTT-HHHHHHHHHTT--TTS-HHHHHHHHHHHHHHHHHHHHTT-HHHHHHHHHGGGGGTTT-TTHHHHHHHHHH-TTHHHHHT--S-HHHHHHHHHHHHHHHHHH-GGGTTTEE-------------------/-HHHHHHHHHHHHHHHHHTT-HHHHHHHHHHHTS-EEHHHHHHHHHTT-HHHHHHHHHTT--TTS-HHHHHHHHHHHHHHHHHHHHTT-HHHHHHHHHGGGGGTTT-TTHHHHHHHHHH-TTHHHHHT--S-HHHHHHHHHHHHHHHHHH-GGGTTTEE-------------------

Nearest PDB structures (foldseek):
  4zhe-assembly1_D  TM=9.178E-01  e=5.960E-10  Oryza sativa Japonica Group
  5c6v-assembly1_D  TM=9.120E-01  e=5.960E-10  Oryza sativa
  5c7f-assembly1_A  TM=9.139E-01  e=1.253E-09  Oryza sativa
  4zhe-assembly1_B  TM=9.061E-01  e=1.317E-09  Oryza sativa Japonica Group
  4zhe-assembly1_C  TM=9.190E-01  e=3.915E-09  Oryza sativa Japonica Group

Foldseek 3Di:
DVVVVLVVLVVVLVVCVVVVVNVVSLVSCLQVLFAQAPVVLLVCQLVLVLVVNVVSCVSQDDCPRDDLSVLLNCLSLVLNLVVCVVVPVLVSNVVSLVVCVSVCVPPVCSSVVSVVLSPDPCSCVVVVDPSDSNVVSVVVVVVNVVSCPVPPSCVNHYDHPDDDPPPPPCPVPPDPDD/DVVVVLVVLVVVLVVCVVVVVNVVSLVSCLQVLFAQEPVVLLVCLLVLVLVVNVVSCVSQDDCPRDDLSVLLNCLSLVLNLVVCVVVPVLVSNVVSLVVCVSVCVPPVCSSVVSVVLSPDPCSCVVVVDPSDSNVVSVVVVVVNVVSCPVPPSCVNHYDHPDDDPPPPPCPVPPDPDD